Protein AF-A0A9R1DYV2-F1 (afdb_monomer)

Organism: Triticum aestivum (NCBI:txid4565)

InterPro domains:
  IPR001128 Cytochrome P450 [PF00067] (90-187)
  IPR036396 Cytochrome P450 superfamily [G3DSA:1.10.630.10] (32-188)
  IPR036396 Cytochrome P450 superfamily [SSF48264] (84-187)
  IPR050665 Plant Cytochrome P450 Monooxygenases [PTHR24282] (26-187)

Sequence (188 aa):
MSPASVPWSSLVCGTLGFVLLWEASRLVDLLWWRPWWLKRALRAQGLCGTSYRFLVGDLIDYGRRDKEARSRSMPLRCHNIAPLFPPFLHDLVREHEKTCISSLSVFPKVTISDPDLAKEVLSNKFGHFEKLKFPALSRHLARGLAAYDGEKWVNHRRILNPAFHLEKLKLMMPALSTCCQELVGRWT

Structure (mmCIF, N/CA/C/O backbone):
data_AF-A0A9R1DYV2-F1
#
_entry.id   AF-A0A9R1DYV2-F1
#
loop_
_atom_site.group_PDB
_atom_site.id
_atom_site.type_symbol
_atom_site.label_atom_id
_atom_site.label_alt_id
_atom_site.label_comp_id
_atom_site.label_asym_id
_atom_site.label_entity_id
_atom_site.label_seq_id
_atom_site.pdbx_PDB_ins_code
_atom_site.Cartn_x
_atom_site.Cartn_y
_atom_site.Cartn_z
_atom_site.occupancy
_atom_site.B_iso_or_equiv
_atom_site.auth_seq_id
_atom_site.auth_comp_id
_atom_site.auth_asym_id
_atom_site.auth_atom_id
_atom_site.pdbx_PDB_model_num
ATOM 1 N N . MET A 1 1 ? 58.922 3.427 -36.143 1.00 41.31 1 MET A N 1
ATOM 2 C CA . MET A 1 1 ? 57.488 3.705 -35.911 1.00 41.31 1 MET A CA 1
ATOM 3 C C . MET A 1 1 ? 57.206 3.448 -34.442 1.00 41.31 1 MET A C 1
ATOM 5 O O . MET A 1 1 ? 57.120 2.294 -34.048 1.00 41.31 1 MET A O 1
ATOM 9 N N . SER A 1 2 ? 57.199 4.494 -33.615 1.00 43.09 2 SER A N 1
ATOM 10 C CA . SER A 1 2 ? 56.921 4.356 -32.179 1.00 43.09 2 SER A CA 1
ATOM 11 C C . SER A 1 2 ? 55.425 4.098 -31.980 1.00 43.09 2 SER A C 1
ATOM 13 O O . SER A 1 2 ? 54.625 4.820 -32.580 1.00 43.09 2 SER A O 1
ATOM 15 N N . PRO A 1 3 ? 55.022 3.089 -31.189 1.00 49.94 3 PRO A N 1
ATOM 16 C CA . PRO A 1 3 ? 53.613 2.843 -30.930 1.00 49.94 3 PRO A CA 1
ATOM 17 C C . PRO A 1 3 ? 53.061 4.039 -30.156 1.00 49.94 3 PRO A C 1
ATOM 19 O O . PRO A 1 3 ? 53.594 4.412 -29.112 1.00 49.94 3 PRO A O 1
ATOM 22 N N . ALA A 1 4 ? 52.028 4.676 -30.705 1.00 56.09 4 ALA A N 1
ATOM 23 C CA . ALA A 1 4 ? 51.336 5.773 -30.052 1.00 56.09 4 ALA A CA 1
ATOM 24 C C . ALA A 1 4 ? 50.820 5.279 -28.692 1.00 56.09 4 ALA A C 1
ATOM 26 O O . ALA A 1 4 ? 49.903 4.461 -28.623 1.00 56.09 4 ALA A O 1
ATOM 27 N N . SER A 1 5 ? 51.448 5.735 -27.608 1.00 61.91 5 SER A N 1
ATOM 28 C CA . SER A 1 5 ? 50.993 5.469 -26.250 1.00 61.91 5 SER A CA 1
ATOM 29 C C . SER A 1 5 ? 49.642 6.150 -26.085 1.00 61.91 5 SER A C 1
ATOM 31 O O . SER A 1 5 ? 49.571 7.378 -25.999 1.00 61.91 5 SER A O 1
ATOM 33 N N . VAL A 1 6 ? 48.568 5.364 -26.103 1.00 66.25 6 VAL A N 1
ATOM 34 C CA . VAL A 1 6 ? 47.217 5.873 -25.877 1.00 66.25 6 VAL A CA 1
ATOM 35 C C . VAL A 1 6 ? 47.221 6.591 -24.520 1.00 66.25 6 VAL A C 1
ATOM 37 O O . VAL A 1 6 ? 47.560 5.965 -23.509 1.00 66.25 6 VAL A O 1
ATOM 40 N N . PRO A 1 7 ? 46.920 7.902 -24.470 1.00 76.81 7 PRO A N 1
ATOM 41 C CA . PRO A 1 7 ? 46.978 8.647 -23.225 1.00 76.81 7 PRO A CA 1
ATOM 42 C C . PRO A 1 7 ? 45.959 8.046 -22.264 1.00 76.81 7 PRO A C 1
ATOM 44 O O . PRO A 1 7 ? 44.793 7.877 -22.624 1.00 76.81 7 PRO A O 1
ATOM 47 N N . TRP A 1 8 ? 46.376 7.732 -21.039 1.00 69.94 8 TRP A N 1
ATOM 48 C CA . TRP A 1 8 ? 45.527 7.082 -20.035 1.00 69.94 8 TRP A CA 1
ATOM 49 C C . TRP A 1 8 ? 44.231 7.869 -19.765 1.00 69.94 8 TRP A C 1
ATOM 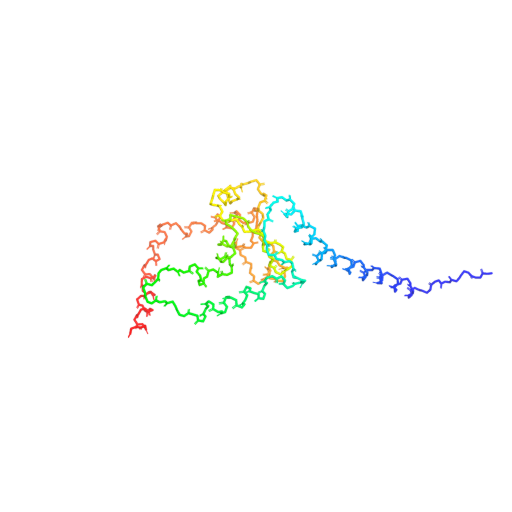51 O O . TRP A 1 8 ? 43.206 7.284 -19.427 1.00 69.94 8 TRP A O 1
ATOM 61 N N . SER A 1 9 ? 44.241 9.182 -20.018 1.00 73.56 9 SER A N 1
ATOM 62 C CA . SER A 1 9 ? 43.062 10.054 -19.979 1.00 73.56 9 SER A CA 1
ATOM 63 C C . SER A 1 9 ? 41.959 9.655 -20.969 1.00 73.56 9 SER A C 1
ATOM 65 O O . SER A 1 9 ? 40.783 9.745 -20.629 1.00 73.56 9 SER A O 1
ATOM 67 N N . SER A 1 10 ? 42.306 9.170 -22.164 1.00 77.81 10 SER A N 1
ATOM 68 C CA . SER A 1 10 ? 41.331 8.723 -23.171 1.00 77.81 10 SER A CA 1
ATOM 69 C C . SER A 1 10 ? 40.652 7.406 -22.782 1.00 77.81 10 SER A C 1
ATOM 71 O O . SER A 1 10 ? 39.446 7.259 -22.972 1.00 77.81 10 SER A O 1
ATOM 73 N N . LEU A 1 11 ? 41.394 6.491 -22.146 1.00 81.38 11 LEU A N 1
ATOM 74 C CA . LEU A 1 11 ? 40.853 5.242 -21.604 1.00 81.38 11 LEU A CA 1
ATOM 75 C C . LEU A 1 11 ? 39.917 5.508 -20.419 1.00 81.38 11 LEU A C 1
ATOM 77 O O . LEU A 1 11 ? 38.829 4.945 -20.369 1.00 81.38 11 LEU A O 1
ATOM 81 N N . VAL A 1 12 ? 40.295 6.412 -19.507 1.00 84.50 12 VAL A N 1
ATOM 82 C CA . VAL A 1 12 ? 39.446 6.817 -18.370 1.00 84.50 12 VAL A CA 1
ATOM 83 C C . VAL A 1 12 ? 38.179 7.538 -18.841 1.00 84.50 12 VAL A C 1
ATOM 85 O O . VAL A 1 12 ? 37.097 7.286 -18.319 1.00 84.50 12 VAL A O 1
ATOM 88 N N . CYS A 1 13 ? 38.274 8.405 -19.851 1.00 84.94 13 CYS A N 1
ATOM 89 C CA . CYS A 1 13 ? 37.103 9.086 -20.405 1.00 84.94 13 CYS A CA 1
ATOM 90 C C . CYS A 1 13 ? 36.150 8.101 -21.109 1.00 84.94 13 CYS A C 1
ATOM 92 O O . CYS A 1 13 ? 34.934 8.169 -20.927 1.00 84.94 13 CYS A O 1
ATOM 94 N N . GLY A 1 14 ? 36.700 7.131 -21.850 1.00 89.12 14 GLY A N 1
ATOM 95 C CA . GLY A 1 14 ? 35.923 6.078 -22.506 1.00 89.12 14 GLY A CA 1
ATOM 96 C C . GLY A 1 14 ? 35.178 5.174 -21.520 1.00 89.12 14 GLY A C 1
ATOM 97 O O . GLY A 1 14 ? 33.998 4.885 -21.728 1.00 89.12 14 GLY A O 1
ATOM 98 N N . THR A 1 15 ? 35.817 4.771 -20.416 1.00 89.00 15 THR A N 1
ATOM 99 C CA . THR A 1 15 ? 35.153 3.963 -19.379 1.00 89.00 15 THR A CA 1
ATOM 100 C C . THR A 1 15 ? 34.068 4.752 -18.652 1.00 89.00 15 THR A C 1
ATOM 102 O O . THR A 1 15 ? 32.981 4.218 -18.439 1.00 89.00 15 THR A O 1
ATOM 105 N N . LEU A 1 16 ? 34.305 6.031 -18.337 1.00 91.69 16 LEU A N 1
ATOM 106 C CA . LEU A 1 16 ? 33.295 6.896 -17.723 1.00 91.69 16 LEU A CA 1
ATOM 107 C C . LEU A 1 16 ? 32.073 7.075 -18.638 1.00 91.69 16 LEU A C 1
ATOM 109 O O . LEU A 1 16 ? 30.935 6.970 -18.182 1.00 91.69 16 LEU A O 1
ATOM 113 N N . GLY A 1 17 ? 32.308 7.293 -19.936 1.00 92.06 17 GLY A N 1
ATOM 114 C CA . GLY A 1 17 ? 31.253 7.402 -20.942 1.00 92.06 17 GLY A CA 1
ATOM 115 C C . GLY A 1 17 ? 30.433 6.118 -21.077 1.00 92.06 17 GLY A C 1
ATOM 116 O O . GLY A 1 17 ? 29.205 6.175 -21.117 1.00 92.06 17 GLY A O 1
ATOM 117 N N . PHE A 1 18 ? 31.091 4.955 -21.070 1.00 91.88 18 PHE A N 1
ATOM 118 C CA . PHE A 1 18 ? 30.409 3.660 -21.097 1.00 91.88 18 PHE A CA 1
ATOM 119 C C . PHE A 1 18 ? 29.543 3.436 -19.850 1.00 91.88 18 PHE A C 1
ATOM 121 O O . PHE A 1 18 ? 28.397 3.008 -19.971 1.00 91.88 18 PHE A O 1
ATOM 128 N N . VAL A 1 19 ? 30.051 3.777 -18.660 1.00 94.19 19 VAL A N 1
ATOM 129 C CA . VAL A 1 19 ? 29.282 3.687 -17.408 1.00 94.19 19 VAL A CA 1
ATOM 130 C C . VAL A 1 19 ? 28.064 4.609 -17.448 1.00 94.19 19 VAL A C 1
ATOM 132 O O . VAL A 1 19 ? 26.967 4.169 -17.121 1.00 94.19 19 VAL A O 1
ATOM 135 N N . LEU A 1 20 ? 28.216 5.857 -17.900 1.00 93.88 20 LEU A N 1
ATOM 136 C CA . LEU A 1 20 ? 27.099 6.800 -18.023 1.00 93.88 20 LEU A CA 1
ATOM 137 C C . LEU A 1 20 ? 26.034 6.313 -19.011 1.00 93.88 20 LEU A C 1
ATOM 139 O O . LEU A 1 20 ? 24.844 6.388 -18.711 1.00 93.88 20 LEU A O 1
ATOM 143 N N . LEU A 1 21 ? 26.451 5.784 -20.165 1.00 92.94 21 LEU A N 1
ATOM 144 C CA . LEU A 1 21 ? 25.534 5.227 -21.159 1.00 92.94 21 LEU A CA 1
ATOM 145 C C . LEU A 1 21 ? 24.787 4.005 -20.610 1.00 92.94 21 LEU A C 1
ATOM 147 O O . LEU A 1 21 ? 23.585 3.866 -20.829 1.00 92.94 21 LEU A O 1
ATOM 151 N N . TRP A 1 22 ? 25.487 3.147 -19.871 1.00 92.81 22 TRP A N 1
ATOM 152 C CA . TRP A 1 22 ? 24.907 1.982 -19.217 1.00 92.81 22 TRP A CA 1
ATOM 153 C C . TRP A 1 22 ? 23.923 2.365 -18.103 1.00 92.81 22 TRP A C 1
ATOM 155 O O . TRP A 1 22 ? 22.856 1.770 -17.987 1.00 92.81 22 TRP A O 1
ATOM 165 N N . GLU A 1 23 ? 24.211 3.390 -17.298 1.00 91.69 23 GLU A N 1
ATOM 166 C CA . GLU A 1 23 ? 23.232 3.884 -16.321 1.00 91.69 23 GLU A CA 1
ATOM 167 C C . GLU A 1 23 ? 22.023 4.534 -16.994 1.00 91.69 23 GLU A C 1
ATOM 169 O O . GLU A 1 23 ? 20.887 4.315 -16.570 1.00 91.69 23 GLU A O 1
ATOM 174 N N . ALA A 1 24 ? 22.239 5.288 -18.072 1.00 90.75 24 ALA A N 1
ATOM 175 C CA . ALA A 1 24 ? 21.154 5.879 -18.842 1.00 90.75 24 ALA A CA 1
ATOM 176 C C . ALA A 1 24 ? 20.244 4.801 -19.448 1.00 90.75 24 ALA A C 1
ATOM 178 O O . ALA A 1 24 ? 19.023 4.911 -19.336 1.00 90.75 24 ALA A O 1
ATOM 179 N N . SER A 1 25 ? 20.807 3.729 -20.021 1.00 88.31 25 SER A N 1
ATOM 180 C CA . SER A 1 25 ? 20.012 2.613 -20.547 1.00 88.31 25 SER A CA 1
ATOM 181 C C . SER A 1 25 ? 19.245 1.895 -19.437 1.00 88.31 25 SER A C 1
ATOM 183 O O . SER A 1 25 ? 18.047 1.661 -19.585 1.00 88.31 25 SER A O 1
ATOM 185 N N . ARG A 1 26 ? 19.871 1.657 -18.275 1.00 88.31 26 ARG A N 1
ATOM 186 C CA . ARG A 1 26 ? 19.187 1.104 -17.095 1.00 88.31 26 ARG A CA 1
AT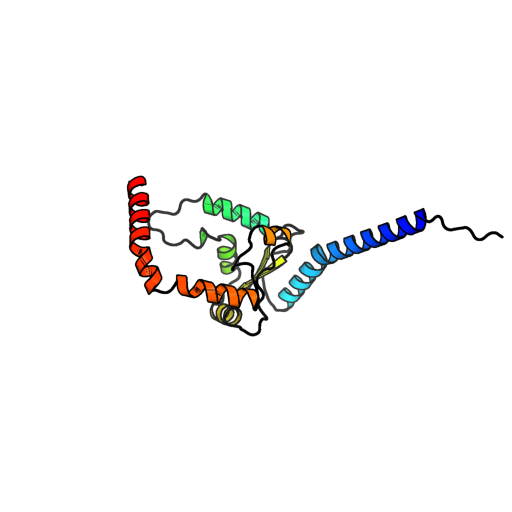OM 187 C C . ARG A 1 26 ? 18.010 1.965 -16.641 1.00 88.31 26 ARG A C 1
ATOM 189 O O . ARG A 1 26 ? 16.957 1.424 -16.300 1.00 88.31 26 ARG A O 1
ATOM 196 N N . LEU A 1 27 ? 18.171 3.287 -16.626 1.00 85.81 27 LEU A N 1
ATOM 197 C CA . LEU A 1 27 ? 17.106 4.220 -16.257 1.00 85.81 27 LEU A CA 1
ATOM 198 C C . LEU A 1 27 ? 15.973 4.219 -17.283 1.00 85.81 27 LEU A C 1
ATOM 200 O O . LEU A 1 27 ? 14.812 4.183 -16.885 1.00 85.81 27 LEU A O 1
ATOM 204 N N . VAL A 1 28 ? 16.286 4.209 -18.580 1.00 86.19 28 VAL A N 1
ATOM 205 C CA . VAL A 1 28 ? 15.278 4.114 -19.648 1.00 86.19 28 VAL A CA 1
ATOM 206 C C . VAL A 1 28 ? 14.513 2.795 -19.545 1.00 86.19 28 VAL A C 1
ATOM 208 O O . VAL A 1 28 ? 13.281 2.791 -19.564 1.00 86.19 28 VAL A O 1
ATOM 211 N N . ASP A 1 29 ? 15.206 1.680 -19.340 1.00 85.31 29 ASP A N 1
ATOM 212 C CA . ASP A 1 29 ? 14.561 0.381 -19.190 1.00 85.31 29 ASP A CA 1
ATOM 213 C C . ASP A 1 29 ? 13.643 0.335 -17.965 1.00 85.31 29 ASP A C 1
ATOM 215 O O . ASP A 1 29 ? 12.524 -0.180 -18.032 1.00 85.31 29 ASP A O 1
ATOM 219 N N . LEU A 1 30 ? 14.093 0.892 -16.839 1.00 80.62 30 LEU A N 1
ATOM 220 C CA . LEU A 1 30 ? 13.333 0.907 -15.594 1.00 80.62 30 LEU A CA 1
ATOM 221 C C . LEU A 1 30 ? 12.129 1.854 -15.647 1.00 80.62 30 LEU A C 1
ATOM 223 O O . LEU A 1 30 ? 11.047 1.486 -15.190 1.00 80.62 30 LEU A O 1
ATOM 227 N N . LEU A 1 31 ? 12.320 3.066 -16.171 1.00 79.50 31 LEU A N 1
ATOM 228 C CA . LEU A 1 31 ? 11.318 4.133 -16.149 1.00 79.50 31 LEU A CA 1
ATOM 229 C C . LEU A 1 31 ? 10.322 4.047 -17.306 1.00 79.50 31 LEU A C 1
ATOM 231 O O . LEU A 1 31 ? 9.196 4.531 -17.182 1.00 79.50 31 LEU A O 1
ATOM 235 N N . TRP A 1 32 ? 10.725 3.448 -18.426 1.00 77.19 32 TRP A N 1
ATOM 236 C CA . TRP A 1 32 ? 9.941 3.437 -19.656 1.00 77.19 32 TRP A CA 1
ATOM 237 C C . TRP A 1 32 ? 9.620 2.025 -20.133 1.00 77.19 32 TRP A C 1
ATOM 239 O O . TRP A 1 32 ? 8.446 1.665 -20.240 1.00 77.19 32 TRP A O 1
ATOM 249 N N . TRP A 1 33 ? 10.643 1.203 -20.384 1.00 82.50 33 TRP A N 1
ATOM 250 C CA . TRP A 1 33 ? 10.456 -0.074 -21.078 1.00 82.50 33 TRP A CA 1
ATOM 251 C C . TRP A 1 33 ? 9.667 -1.093 -20.253 1.00 82.50 33 TRP A C 1
ATOM 253 O O . TRP A 1 33 ? 8.647 -1.618 -20.704 1.00 82.50 33 TRP A O 1
ATOM 263 N N . ARG A 1 34 ? 10.098 -1.343 -19.012 1.00 82.50 34 ARG A N 1
ATOM 264 C CA . ARG A 1 34 ? 9.438 -2.266 -18.077 1.00 82.50 34 ARG A CA 1
ATOM 265 C C . ARG A 1 34 ? 7.971 -1.912 -17.819 1.00 82.50 34 ARG A C 1
ATOM 267 O O . ARG A 1 34 ? 7.133 -2.799 -17.985 1.00 82.50 34 ARG A O 1
ATOM 274 N N . PRO A 1 35 ? 7.615 -0.673 -17.428 1.00 79.50 35 PRO A N 1
ATOM 275 C CA . PRO A 1 35 ? 6.223 -0.345 -17.140 1.00 79.50 35 PRO A CA 1
ATOM 276 C C . PRO A 1 35 ? 5.347 -0.365 -18.393 1.00 79.50 35 PRO A C 1
ATOM 278 O O . PRO A 1 35 ? 4.196 -0.801 -18.316 1.00 79.50 35 PRO A O 1
ATOM 281 N N . TRP A 1 36 ? 5.883 0.037 -19.550 1.00 82.75 36 TRP A N 1
ATOM 282 C CA . TRP A 1 36 ? 5.170 -0.063 -20.820 1.00 82.75 36 TRP A CA 1
ATOM 283 C C . TRP A 1 36 ? 4.876 -1.519 -21.195 1.00 82.75 36 TRP A C 1
ATOM 285 O O . TRP A 1 36 ? 3.720 -1.868 -21.453 1.00 82.75 36 TRP A O 1
ATOM 295 N N . TRP A 1 37 ? 5.895 -2.383 -21.169 1.00 85.06 37 TRP A N 1
ATOM 296 C CA . TRP A 1 37 ? 5.744 -3.794 -21.516 1.00 85.06 37 TRP A CA 1
ATOM 297 C C . TRP A 1 37 ? 4.806 -4.516 -20.544 1.00 85.06 37 TRP A C 1
ATOM 299 O O . TRP A 1 37 ? 3.885 -5.204 -20.981 1.00 85.06 37 TRP A O 1
ATOM 309 N N . LEU A 1 38 ? 4.962 -4.291 -19.235 1.00 84.75 38 LEU A N 1
ATOM 310 C CA . LEU A 1 38 ? 4.114 -4.896 -18.208 1.00 84.75 38 LEU A CA 1
ATOM 311 C C . LEU A 1 38 ? 2.648 -4.476 -18.370 1.00 84.75 38 LEU A C 1
ATOM 313 O O . LEU A 1 38 ? 1.750 -5.311 -18.302 1.00 84.75 38 LEU A O 1
ATOM 317 N N . LYS A 1 39 ? 2.383 -3.198 -18.668 1.00 79.31 39 LYS A N 1
ATOM 318 C CA . LYS A 1 39 ? 1.020 -2.717 -18.937 1.00 79.31 39 LYS A CA 1
ATOM 319 C C . LYS A 1 39 ? 0.435 -3.343 -20.203 1.00 79.31 39 LYS A C 1
ATOM 321 O O . LYS A 1 39 ? -0.744 -3.691 -20.219 1.00 79.31 39 LYS A O 1
ATOM 326 N N . ARG A 1 40 ? 1.239 -3.502 -21.258 1.00 84.31 40 ARG A N 1
ATOM 327 C CA . ARG A 1 40 ? 0.815 -4.165 -22.500 1.00 84.31 40 ARG A CA 1
ATOM 328 C C . ARG A 1 40 ? 0.499 -5.644 -22.268 1.00 84.31 40 ARG A C 1
ATOM 330 O O . ARG A 1 40 ? -0.522 -6.108 -22.763 1.00 84.31 40 ARG A O 1
ATOM 337 N N . ALA A 1 41 ? 1.306 -6.343 -21.473 1.00 88.75 41 ALA A N 1
ATOM 338 C CA . ALA A 1 41 ? 1.054 -7.727 -21.077 1.00 88.75 41 ALA A CA 1
ATOM 339 C C . ALA A 1 41 ? -0.238 -7.864 -20.251 1.00 88.75 41 ALA A C 1
ATOM 341 O O . ALA A 1 41 ? -1.073 -8.705 -20.565 1.00 88.75 41 ALA A O 1
ATOM 342 N N . LEU A 1 42 ? -0.461 -6.988 -19.264 1.00 86.50 42 LEU A N 1
ATOM 343 C CA . LEU A 1 42 ? -1.691 -6.992 -18.459 1.00 86.50 42 LEU A CA 1
ATOM 344 C C . LEU A 1 42 ? -2.941 -6.712 -19.313 1.00 86.50 42 LEU A C 1
ATOM 346 O O . LEU A 1 42 ? -3.965 -7.367 -19.150 1.00 86.50 42 LEU A O 1
ATOM 350 N N . ARG A 1 43 ? -2.859 -5.788 -20.279 1.00 84.06 43 ARG A N 1
ATOM 351 C CA . ARG A 1 43 ? -3.959 -5.543 -21.228 1.00 84.06 43 ARG A CA 1
ATOM 352 C C . ARG A 1 43 ? -4.225 -6.738 -22.141 1.00 84.06 43 ARG A C 1
ATOM 354 O O . ARG A 1 43 ? -5.380 -7.010 -22.446 1.00 84.06 43 ARG A O 1
ATOM 361 N N . ALA A 1 44 ? -3.185 -7.464 -22.551 1.00 87.81 44 ALA A N 1
ATOM 362 C CA . ALA A 1 44 ? -3.341 -8.697 -23.324 1.00 87.81 44 ALA A CA 1
ATOM 363 C C . ALA A 1 44 ? -4.058 -9.805 -22.528 1.00 87.81 44 ALA A C 1
ATOM 365 O O . ALA A 1 44 ? -4.698 -10.661 -23.127 1.00 87.81 44 ALA A O 1
ATOM 366 N N . GLN A 1 45 ? -4.012 -9.758 -21.193 1.00 87.81 45 GLN A N 1
ATOM 367 C CA . GLN A 1 45 ? -4.772 -10.644 -20.300 1.00 87.81 45 GLN A CA 1
ATOM 368 C C . GLN A 1 45 ? -6.234 -10.197 -20.093 1.00 87.81 45 GLN A C 1
ATOM 370 O O . GLN A 1 45 ? -6.945 -10.793 -19.291 1.00 87.81 45 GLN A O 1
ATOM 375 N N . GLY A 1 46 ? -6.696 -9.152 -20.793 1.00 84.25 46 GLY A N 1
ATOM 376 C CA . GLY A 1 46 ? -8.077 -8.660 -20.718 1.00 84.25 46 GLY A CA 1
ATOM 377 C C . GLY A 1 46 ? -8.341 -7.651 -19.597 1.00 84.25 46 GLY A C 1
ATOM 378 O O . GLY A 1 46 ? -9.487 -7.267 -19.378 1.00 84.25 46 GLY A O 1
ATOM 379 N N . LEU A 1 47 ? -7.304 -7.189 -18.891 1.00 82.44 47 LEU A N 1
ATOM 380 C CA . LEU A 1 47 ? -7.459 -6.194 -17.832 1.00 82.44 47 LEU A CA 1
ATOM 381 C C . LEU A 1 47 ? -7.631 -4.782 -18.419 1.00 82.44 47 LEU A C 1
ATOM 383 O O . LEU A 1 47 ? -6.744 -4.244 -19.093 1.00 82.44 47 LEU A O 1
ATOM 387 N N . CYS A 1 48 ? -8.766 -4.158 -18.107 1.00 76.25 48 CYS A N 1
ATOM 388 C CA . CYS A 1 48 ? -9.069 -2.768 -18.448 1.00 76.25 48 CYS A CA 1
ATOM 389 C C . CYS A 1 48 ? -8.469 -1.797 -17.419 1.00 76.25 48 CYS A C 1
ATOM 391 O O . CYS A 1 48 ? -8.225 -2.151 -16.267 1.00 76.25 48 CYS A O 1
ATOM 393 N N . GLY A 1 49 ? -8.197 -0.554 -17.816 1.00 74.62 49 GLY A N 1
ATOM 394 C CA . GLY A 1 49 ? -7.656 0.442 -16.894 1.00 74.62 49 GLY A CA 1
ATOM 395 C C . GLY A 1 49 ? -7.267 1.757 -17.552 1.00 74.62 49 GLY A C 1
ATOM 396 O O . GLY A 1 49 ? -7.433 1.939 -18.761 1.00 74.62 49 GLY A O 1
ATOM 397 N N . THR A 1 50 ? -6.693 2.658 -16.759 1.00 73.25 50 THR A N 1
ATOM 398 C CA . THR A 1 50 ? -6.417 4.046 -17.155 1.00 73.25 50 THR A CA 1
ATOM 399 C C . THR A 1 50 ? -5.439 4.150 -18.334 1.00 73.25 50 THR A C 1
ATOM 401 O O . THR A 1 50 ? -4.567 3.292 -18.567 1.00 73.25 50 THR A O 1
ATOM 404 N N . SER A 1 51 ? -5.572 5.221 -19.123 1.00 66.56 51 SER A N 1
ATOM 405 C CA . SER A 1 51 ? -4.623 5.569 -20.188 1.00 66.56 51 SER A CA 1
ATOM 406 C C . SER A 1 51 ? -3.233 5.857 -19.615 1.00 66.56 51 SER A C 1
ATOM 408 O O . SER A 1 51 ? -3.090 6.319 -18.490 1.00 66.56 51 SER A O 1
ATOM 410 N N . TYR A 1 52 ? -2.175 5.553 -20.366 1.00 63.78 52 TYR A N 1
ATOM 411 C CA . TYR A 1 52 ? -0.806 5.801 -19.912 1.00 63.78 52 TYR A CA 1
ATOM 412 C C . TYR A 1 52 ? -0.446 7.297 -19.989 1.00 63.78 52 TYR A C 1
ATOM 414 O O . TYR A 1 52 ? -0.618 7.909 -21.040 1.00 63.78 52 TYR A O 1
ATOM 422 N N . ARG A 1 53 ? 0.100 7.856 -18.899 1.00 67.69 53 ARG A N 1
ATOM 423 C CA . ARG A 1 53 ? 0.720 9.192 -18.846 1.00 67.69 53 ARG A CA 1
ATOM 424 C C . ARG A 1 53 ? 2.187 9.071 -18.439 1.00 67.69 53 ARG A C 1
ATOM 426 O O . ARG A 1 53 ? 2.495 8.474 -17.410 1.00 67.69 53 ARG A O 1
ATOM 433 N N . PHE A 1 54 ? 3.069 9.656 -19.251 1.00 61.91 54 PHE A N 1
ATOM 434 C CA . PHE A 1 54 ? 4.528 9.651 -19.085 1.00 61.91 54 PHE A CA 1
ATOM 435 C C . PHE A 1 54 ? 4.943 10.124 -17.678 1.00 61.91 54 PHE A C 1
ATOM 437 O O . PHE A 1 54 ? 4.561 11.224 -17.280 1.00 61.91 54 PHE A O 1
ATOM 444 N N . LEU A 1 55 ? 5.715 9.294 -16.954 1.00 59.66 55 LEU A N 1
ATOM 445 C CA . LEU A 1 55 ? 6.348 9.487 -15.624 1.00 59.66 55 LEU A CA 1
ATOM 446 C C . LEU A 1 55 ? 5.446 9.799 -14.414 1.00 59.66 55 LEU A C 1
ATOM 448 O O . LEU A 1 55 ? 5.722 9.377 -13.289 1.00 59.66 55 LEU A O 1
ATOM 452 N N . VAL A 1 56 ? 4.367 10.535 -14.628 1.00 66.38 56 VAL A N 1
ATOM 453 C CA . VAL A 1 56 ? 3.471 11.027 -13.583 1.00 66.38 56 VAL A CA 1
ATOM 454 C C . VAL A 1 56 ? 2.311 10.057 -13.344 1.00 66.38 56 VAL A C 1
ATOM 456 O O . VAL A 1 56 ? 1.821 9.949 -12.218 1.00 66.38 56 VAL A O 1
ATOM 459 N N . GLY A 1 57 ? 1.901 9.317 -14.381 1.00 72.75 57 GLY A N 1
ATOM 460 C CA . GLY A 1 57 ? 0.771 8.394 -14.315 1.00 72.75 57 GLY A CA 1
ATOM 461 C C . GLY A 1 57 ? -0.497 9.077 -13.796 1.00 72.75 57 GLY A C 1
ATOM 462 O O . GLY A 1 57 ? -0.783 10.223 -14.154 1.00 72.75 57 GLY A O 1
ATOM 463 N N . ASP A 1 58 ? -1.206 8.384 -12.902 1.00 76.62 58 ASP A N 1
ATOM 464 C CA . ASP A 1 58 ? -2.451 8.857 -12.286 1.00 76.62 58 ASP A CA 1
ATOM 465 C C . ASP A 1 58 ? -2.206 9.615 -10.967 1.00 76.62 58 ASP A C 1
ATOM 467 O O . ASP A 1 58 ? -3.150 9.999 -10.282 1.00 76.62 58 ASP A O 1
ATOM 471 N N . LEU A 1 59 ? -0.946 9.852 -10.575 1.00 74.50 59 LEU A N 1
ATOM 472 C CA . LEU A 1 59 ? -0.609 10.388 -9.249 1.00 74.50 59 LEU A CA 1
ATOM 473 C C . LEU A 1 59 ? -1.131 11.818 -9.031 1.00 74.50 59 LEU A C 1
ATOM 475 O O . LEU A 1 59 ? -1.550 12.171 -7.929 1.00 74.50 59 LEU A O 1
ATOM 479 N N . ILE A 1 60 ? -1.134 12.641 -10.081 1.00 79.56 60 ILE A N 1
ATOM 480 C CA . ILE A 1 60 ? -1.673 14.008 -10.012 1.00 79.56 60 ILE A CA 1
ATOM 481 C C . ILE A 1 60 ? -3.193 13.982 -9.884 1.00 79.56 60 ILE A C 1
ATOM 483 O O . ILE A 1 60 ? -3.752 14.739 -9.093 1.00 79.56 60 ILE A O 1
ATOM 487 N N . ASP A 1 61 ? -3.862 13.091 -10.616 1.00 80.62 61 ASP A N 1
ATOM 488 C CA . ASP A 1 61 ? -5.312 12.929 -10.515 1.00 80.62 61 ASP A CA 1
ATOM 489 C C . ASP A 1 61 ? -5.712 12.364 -9.155 1.00 80.62 61 ASP A C 1
ATOM 491 O O . ASP A 1 61 ? -6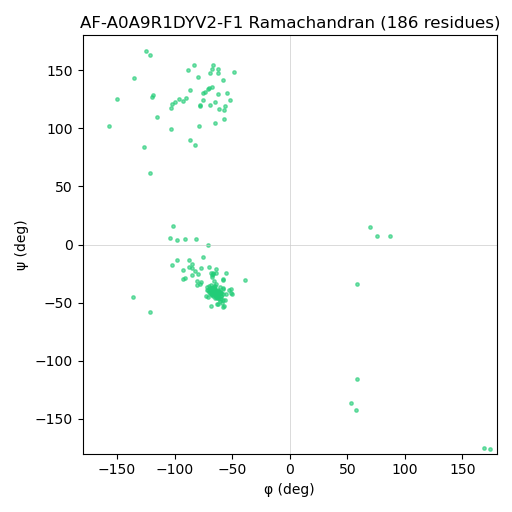.685 12.829 -8.564 1.00 80.62 61 ASP A O 1
ATOM 495 N N . TYR A 1 62 ? -4.903 11.452 -8.615 1.00 79.69 62 TYR A N 1
ATOM 496 C CA . TYR A 1 62 ? -5.031 10.945 -7.258 1.00 79.69 62 TYR A CA 1
ATOM 497 C C . TYR A 1 62 ? -4.949 12.079 -6.229 1.00 79.69 62 TYR A C 1
ATOM 499 O O . TYR A 1 62 ? -5.866 12.249 -5.430 1.00 79.69 62 TYR A O 1
ATOM 507 N N . GLY A 1 63 ? -3.887 12.893 -6.271 1.00 81.44 63 GLY A N 1
ATOM 508 C CA . GLY A 1 63 ? -3.686 13.994 -5.323 1.00 81.44 63 GLY A CA 1
ATOM 509 C C . GLY A 1 63 ? -4.743 15.095 -5.435 1.00 81.44 63 GLY A C 1
ATOM 510 O O . GLY A 1 63 ? -5.211 15.613 -4.421 1.00 81.44 63 GLY A O 1
ATOM 511 N N . ARG A 1 64 ? -5.170 15.425 -6.660 1.00 85.56 64 ARG A N 1
ATOM 512 C CA . ARG A 1 64 ? -6.257 16.381 -6.904 1.00 85.56 64 ARG A CA 1
ATOM 513 C C . ARG A 1 64 ? -7.574 15.889 -6.303 1.00 85.56 64 ARG A C 1
ATOM 515 O O . ARG A 1 64 ? -8.190 16.628 -5.539 1.00 85.56 64 ARG A O 1
ATOM 522 N N . ARG A 1 65 ? -7.976 14.646 -6.593 1.00 82.44 65 ARG A N 1
ATOM 523 C CA . ARG A 1 65 ? -9.227 14.075 -6.068 1.00 82.44 65 ARG A CA 1
ATOM 524 C C . ARG A 1 65 ? -9.188 13.899 -4.554 1.00 82.44 65 ARG A C 1
ATOM 526 O O . ARG A 1 65 ? -10.187 14.165 -3.902 1.00 82.44 65 ARG A O 1
ATOM 533 N N . ASP A 1 66 ? -8.048 13.508 -3.984 1.00 83.12 66 ASP A N 1
ATOM 534 C CA . ASP A 1 66 ? -7.887 13.425 -2.526 1.00 83.12 66 ASP A CA 1
ATOM 535 C C . ASP A 1 66 ? -8.070 14.802 -1.870 1.00 83.12 66 ASP A C 1
ATOM 537 O O . ASP A 1 66 ? -8.794 14.935 -0.886 1.00 83.12 66 ASP A O 1
ATOM 541 N N . LYS A 1 67 ? -7.500 15.858 -2.465 1.00 84.69 67 LYS A N 1
ATOM 542 C CA . LYS A 1 67 ? -7.687 17.234 -1.988 1.00 84.69 67 LYS A CA 1
ATOM 543 C C . LYS A 1 67 ? -9.147 17.693 -2.088 1.00 84.69 67 LYS A C 1
ATOM 545 O O . LYS A 1 67 ? -9.647 18.304 -1.147 1.00 84.69 67 LYS A O 1
ATOM 550 N N . GLU A 1 68 ? -9.825 17.398 -3.196 1.00 85.94 68 GLU A N 1
ATOM 551 C CA . GLU A 1 68 ? -11.249 17.711 -3.394 1.00 85.94 68 GLU A CA 1
ATOM 552 C C . GLU A 1 68 ? -12.167 16.925 -2.450 1.00 85.94 68 GLU A C 1
ATOM 554 O O . GLU A 1 68 ? -13.164 17.455 -1.968 1.00 85.94 68 GLU A O 1
ATOM 559 N N . ALA A 1 69 ? -11.849 15.663 -2.167 1.00 82.94 69 ALA A N 1
ATOM 560 C CA . ALA A 1 69 ? -12.614 14.852 -1.231 1.00 82.94 69 ALA A CA 1
ATOM 561 C C . ALA A 1 69 ? -12.435 15.344 0.209 1.00 82.94 69 ALA A C 1
ATOM 563 O O . ALA A 1 69 ? -13.414 15.459 0.938 1.00 82.94 69 ALA A O 1
ATOM 564 N N . ARG A 1 70 ? -11.207 15.712 0.600 1.00 78.25 70 ARG A N 1
ATOM 565 C CA . ARG A 1 70 ? -10.911 16.276 1.928 1.00 78.25 70 ARG A CA 1
ATOM 566 C C . ARG A 1 70 ? -11.517 17.657 2.158 1.00 78.25 70 ARG A C 1
ATOM 568 O O . ARG A 1 70 ? -11.758 18.012 3.306 1.00 78.25 70 ARG A O 1
ATOM 575 N N . SER A 1 71 ? -11.732 18.451 1.107 1.00 81.81 71 SER A N 1
ATOM 576 C CA . SER A 1 71 ? -12.381 19.762 1.242 1.00 81.81 71 SER A CA 1
ATOM 577 C C . SER A 1 71 ? -13.898 19.659 1.407 1.00 81.81 71 SER A C 1
ATOM 579 O O . SER A 1 71 ? -14.524 20.586 1.923 1.00 81.81 71 SER A O 1
ATOM 581 N N . ARG A 1 72 ? -14.507 18.538 1.007 1.00 78.75 72 ARG A N 1
ATOM 582 C CA . ARG A 1 72 ? -15.930 18.278 1.227 1.00 78.75 72 ARG A CA 1
ATOM 583 C C . ARG A 1 72 ? -16.142 17.843 2.671 1.00 78.75 72 ARG A C 1
ATOM 585 O O . ARG A 1 72 ? -15.639 16.813 3.108 1.00 78.75 72 ARG A O 1
ATOM 592 N N . SER A 1 73 ? -16.930 18.616 3.410 1.00 71.38 73 SER A N 1
ATOM 593 C CA . SER A 1 73 ? -17.397 18.183 4.726 1.00 71.38 73 SER A CA 1
ATOM 594 C C . SER A 1 73 ? -18.398 17.041 4.568 1.00 71.38 73 SER A C 1
ATOM 596 O O . SER A 1 73 ? -19.290 17.098 3.718 1.00 71.38 73 SER A O 1
ATOM 598 N N . MET A 1 74 ? -18.249 15.997 5.382 1.00 75.12 74 MET A N 1
ATOM 599 C CA . MET A 1 74 ? -19.198 14.889 5.386 1.00 75.12 74 MET A CA 1
ATOM 600 C C . MET A 1 74 ? -20.527 15.361 5.999 1.00 75.12 74 MET A C 1
ATOM 602 O O . MET A 1 74 ? -20.503 16.008 7.050 1.00 75.12 74 MET A O 1
ATOM 606 N N . PRO A 1 75 ? -21.686 15.052 5.388 1.00 78.50 75 PRO A N 1
ATOM 607 C CA . PRO A 1 75 ? -22.972 15.387 5.979 1.00 78.50 75 PRO A CA 1
ATOM 608 C C . PRO A 1 75 ? -23.115 14.758 7.366 1.00 78.50 75 PRO A C 1
ATOM 610 O O . PRO A 1 75 ? -22.718 13.607 7.584 1.00 78.50 75 PRO A O 1
ATOM 613 N N . LEU A 1 76 ? -23.722 15.499 8.295 1.00 73.88 76 LEU A N 1
ATOM 614 C CA . LEU A 1 76 ? -24.061 14.980 9.617 1.00 73.88 76 LEU A CA 1
ATOM 615 C C . LEU A 1 76 ? -24.908 13.706 9.454 1.00 73.88 76 LEU A C 1
ATOM 617 O O . LEU A 1 76 ? -25.891 13.706 8.717 1.00 73.88 76 LEU A O 1
ATOM 621 N N . ARG A 1 77 ? -24.520 12.628 10.152 1.00 74.88 77 ARG A N 1
ATOM 622 C CA . ARG A 1 77 ? -25.164 11.294 10.122 1.00 74.88 77 ARG A CA 1
ATOM 623 C C . ARG A 1 77 ? -25.003 10.487 8.822 1.00 74.88 77 ARG A C 1
ATOM 625 O O . ARG A 1 77 ? -25.704 9.496 8.637 1.00 74.88 77 ARG A O 1
ATOM 632 N N . CYS A 1 78 ? -24.074 10.851 7.940 1.00 76.69 78 CYS A N 1
ATOM 633 C CA . CYS A 1 78 ? -23.690 9.989 6.822 1.00 76.69 78 CYS A CA 1
ATOM 634 C C . CYS A 1 78 ? -22.587 9.007 7.254 1.00 76.69 78 CYS A C 1
ATOM 636 O O . CYS A 1 78 ? -21.598 9.416 7.849 1.00 76.69 78 CYS A O 1
ATOM 638 N N . HIS A 1 79 ? -22.729 7.718 6.934 1.00 79.25 79 HIS A N 1
ATOM 639 C CA . HIS A 1 79 ? -21.686 6.702 7.165 1.00 79.25 79 HIS A CA 1
ATOM 640 C C . HIS A 1 79 ? -20.949 6.300 5.876 1.00 79.25 79 HIS A C 1
ATOM 642 O O . HIS A 1 79 ? -20.124 5.387 5.887 1.00 79.25 79 HIS A O 1
ATOM 648 N N . ASN A 1 80 ? -21.230 6.973 4.754 1.00 77.81 80 ASN A N 1
ATOM 649 C CA . ASN A 1 80 ? -20.588 6.684 3.477 1.00 77.81 80 ASN A CA 1
ATOM 650 C C . ASN A 1 80 ? -19.217 7.372 3.380 1.00 77.81 80 ASN A C 1
ATOM 652 O O . ASN A 1 80 ? -19.091 8.473 2.847 1.00 77.81 80 ASN A O 1
ATOM 656 N N . ILE A 1 81 ? -18.194 6.702 3.912 1.00 78.06 81 ILE A N 1
ATOM 657 C CA . ILE A 1 81 ? -16.806 7.194 3.968 1.00 78.06 81 ILE A CA 1
ATOM 658 C C . ILE A 1 81 ? -16.022 6.828 2.697 1.00 78.06 81 ILE A C 1
ATOM 660 O O . ILE A 1 81 ? -15.018 7.462 2.380 1.00 78.06 81 ILE A O 1
ATOM 664 N N . ALA A 1 82 ? -16.492 5.839 1.932 1.00 74.94 82 ALA A N 1
ATOM 665 C CA . ALA A 1 82 ? -15.817 5.343 0.734 1.00 74.94 82 ALA A CA 1
ATOM 666 C C . ALA A 1 82 ? -15.421 6.439 -0.287 1.00 74.94 82 ALA A C 1
ATOM 668 O O . ALA A 1 82 ? -14.284 6.403 -0.761 1.00 74.94 82 ALA A O 1
ATOM 669 N N . PRO A 1 83 ? -16.260 7.456 -0.588 1.00 73.88 83 PRO A N 1
ATOM 670 C CA . PRO A 1 83 ? -15.864 8.543 -1.485 1.00 73.88 83 PRO A CA 1
ATOM 671 C C . PRO A 1 83 ? -14.908 9.564 -0.845 1.00 73.88 83 PRO A C 1
ATOM 673 O O . PRO A 1 83 ? -14.368 10.399 -1.560 1.00 73.88 83 PRO A O 1
ATOM 676 N N . LEU A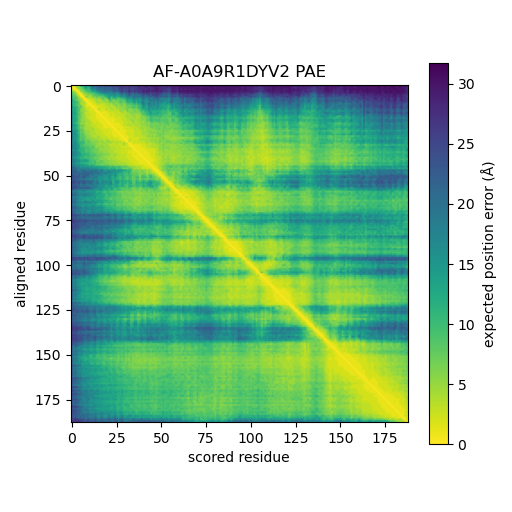 1 84 ? -14.690 9.537 0.474 1.00 75.75 84 LEU A N 1
ATOM 677 C CA . LEU A 1 84 ? -13.745 10.432 1.152 1.00 75.75 84 LEU A CA 1
ATOM 678 C C . LEU A 1 84 ? -12.339 9.841 1.254 1.00 75.75 84 LEU A C 1
ATOM 680 O O . LEU A 1 84 ? -11.365 10.590 1.303 1.00 75.75 84 LEU A O 1
ATOM 684 N N . PHE A 1 85 ? -12.214 8.515 1.308 1.00 69.94 85 PHE A N 1
ATOM 685 C CA . PHE A 1 85 ? -10.930 7.875 1.559 1.00 69.94 85 PHE A CA 1
ATOM 686 C C . PHE A 1 85 ? -10.913 6.436 1.023 1.00 69.94 85 PHE A C 1
ATOM 688 O O . PHE A 1 85 ? -11.430 5.550 1.706 1.00 69.94 85 PHE A O 1
ATOM 695 N N . PRO A 1 86 ? -10.293 6.126 -0.137 1.00 74.94 86 PRO A N 1
ATOM 696 C CA . PRO A 1 86 ? -9.669 6.965 -1.172 1.00 74.94 86 PRO A CA 1
ATOM 697 C C . PRO A 1 86 ? -10.552 7.146 -2.445 1.00 74.94 86 PRO A C 1
ATOM 699 O O . PRO A 1 86 ? -10.819 6.163 -3.148 1.00 74.94 86 PRO A O 1
ATOM 702 N N . PRO A 1 87 ? -10.928 8.390 -2.826 1.00 78.88 87 PRO A N 1
ATOM 703 C CA . PRO A 1 87 ? -11.930 8.683 -3.873 1.00 78.88 87 PRO A CA 1
ATOM 704 C C . PRO A 1 87 ? -11.571 8.115 -5.247 1.00 78.88 87 PRO A C 1
ATOM 706 O O . PRO A 1 87 ? -12.410 7.557 -5.946 1.00 78.88 87 PRO A O 1
ATOM 709 N N . PHE A 1 88 ? -10.296 8.221 -5.626 1.00 79.06 88 PHE A N 1
ATOM 710 C CA . PHE A 1 88 ? -9.819 7.755 -6.923 1.00 79.06 88 PHE A CA 1
ATOM 711 C C . PHE A 1 88 ? -10.027 6.249 -7.112 1.00 79.06 88 PHE A C 1
ATOM 713 O O . PHE A 1 88 ? -10.428 5.821 -8.189 1.00 79.06 88 PHE A O 1
ATOM 720 N N . LEU A 1 89 ? -9.778 5.437 -6.076 1.00 77.19 89 LEU A N 1
ATOM 721 C CA . LEU A 1 89 ? -10.002 3.994 -6.186 1.00 77.19 89 LEU A CA 1
ATOM 722 C C . LEU A 1 89 ? -11.492 3.676 -6.216 1.00 77.19 89 LEU A C 1
ATOM 724 O O . LEU A 1 89 ? -11.896 2.820 -6.990 1.00 77.19 89 LEU A O 1
ATOM 728 N N . HIS A 1 90 ? -12.300 4.374 -5.417 1.00 79.38 90 HIS A N 1
ATOM 729 C CA . HIS A 1 90 ? -13.747 4.189 -5.415 1.00 79.38 90 HIS A CA 1
ATOM 730 C C . HIS A 1 90 ? -14.349 4.399 -6.815 1.00 79.38 90 HIS A C 1
ATOM 732 O O . HIS A 1 90 ? -15.093 3.548 -7.302 1.00 79.38 90 HIS A O 1
ATOM 738 N N . ASP A 1 91 ? -13.974 5.484 -7.494 1.00 80.50 91 ASP A N 1
ATOM 739 C CA . ASP A 1 91 ? -14.460 5.777 -8.845 1.00 80.50 91 ASP A CA 1
ATOM 740 C C . ASP A 1 91 ? -13.924 4.775 -9.873 1.00 80.50 91 ASP A C 1
ATOM 742 O O . ASP A 1 91 ? -14.682 4.271 -10.695 1.00 80.50 91 ASP A O 1
ATOM 746 N N . LEU A 1 92 ? -12.640 4.418 -9.780 1.00 79.12 92 LEU A N 1
ATOM 747 C CA . LEU A 1 92 ? -12.009 3.464 -10.691 1.00 79.12 92 LEU A CA 1
ATOM 748 C C . LEU A 1 92 ? -12.656 2.073 -10.612 1.00 79.12 92 LEU A C 1
ATOM 750 O O . LEU A 1 92 ? -12.817 1.408 -11.631 1.00 79.12 92 LEU A O 1
ATOM 754 N N . VAL A 1 93 ? -13.026 1.630 -9.411 1.00 79.62 93 VAL A N 1
ATOM 755 C CA . VAL A 1 93 ? -13.746 0.365 -9.204 1.00 79.62 93 VAL A CA 1
ATOM 756 C C . VAL A 1 93 ? -15.176 0.452 -9.733 1.00 79.62 93 VAL A C 1
ATOM 758 O O . VAL A 1 93 ? -15.681 -0.518 -10.289 1.00 79.62 93 VAL A O 1
ATOM 761 N N . ARG A 1 94 ? -15.820 1.616 -9.607 1.00 80.00 94 ARG A N 1
ATOM 762 C CA . ARG A 1 94 ? -17.170 1.838 -10.135 1.00 80.00 94 ARG A CA 1
ATOM 763 C C . ARG A 1 94 ? -17.203 1.873 -11.665 1.00 80.00 94 ARG A C 1
ATOM 765 O O . ARG A 1 94 ? -18.160 1.395 -12.258 1.00 80.00 94 ARG A O 1
ATOM 772 N N . GLU A 1 95 ? -16.182 2.450 -12.293 1.00 80.31 95 GLU A N 1
ATOM 773 C CA . GLU A 1 95 ? -16.041 2.531 -13.753 1.00 80.31 95 GLU A CA 1
ATOM 774 C C . GLU A 1 95 ? -15.588 1.199 -14.371 1.00 80.31 95 GLU A C 1
ATOM 776 O O . GLU A 1 95 ? -15.962 0.869 -15.496 1.00 80.31 95 GLU A O 1
ATOM 781 N N . HIS A 1 96 ? -14.788 0.422 -13.639 1.00 73.12 96 HIS A N 1
ATOM 782 C CA . HIS A 1 96 ? -14.215 -0.840 -14.093 1.00 73.12 96 HIS A CA 1
ATOM 783 C C . HIS A 1 96 ? -14.541 -1.945 -13.078 1.00 73.12 96 HIS A C 1
ATOM 785 O O . HIS A 1 96 ? -13.736 -2.262 -12.206 1.00 73.12 96 HIS A O 1
ATOM 791 N N . GLU A 1 97 ? -15.736 -2.522 -13.217 1.00 66.44 97 GLU A N 1
ATOM 792 C CA . GLU A 1 97 ? -16.490 -3.324 -12.235 1.00 66.44 97 GLU A CA 1
ATOM 793 C C . GLU A 1 97 ? -15.728 -4.316 -11.328 1.00 66.44 97 GLU A C 1
ATOM 795 O O . GLU A 1 97 ? -16.211 -4.599 -10.234 1.00 66.44 97 GLU A O 1
ATOM 800 N N . LYS A 1 98 ? -14.604 -4.920 -11.746 1.00 71.69 98 LYS A N 1
ATOM 801 C CA . LYS A 1 98 ? -14.040 -6.100 -11.042 1.00 71.69 98 LYS A CA 1
ATOM 802 C C . LYS A 1 98 ? -12.528 -6.070 -10.829 1.00 71.69 98 LYS A C 1
ATOM 804 O O . LYS A 1 98 ? -12.051 -6.346 -9.727 1.00 71.69 98 LYS A O 1
ATOM 809 N N . THR A 1 99 ? -11.764 -5.714 -11.856 1.00 78.44 99 THR A N 1
ATOM 810 C CA . THR A 1 99 ? -10.298 -5.637 -11.794 1.00 78.44 99 THR A CA 1
ATOM 811 C C . THR A 1 99 ? -9.801 -4.575 -12.753 1.00 78.44 99 THR A C 1
ATOM 813 O O . THR A 1 99 ? -10.099 -4.636 -13.948 1.00 78.44 99 THR A O 1
ATOM 816 N N . CYS A 1 100 ? -9.027 -3.622 -12.244 1.00 77.81 100 CYS A N 1
ATOM 817 C CA . CYS A 1 100 ? -8.594 -2.483 -13.037 1.00 77.81 100 CYS A CA 1
ATOM 818 C C . CYS A 1 100 ? -7.112 -2.164 -12.860 1.00 77.81 100 CYS A C 1
ATOM 820 O O . CYS A 1 100 ? -6.537 -2.279 -11.775 1.00 77.81 100 CYS A O 1
ATOM 822 N N . ILE A 1 101 ? -6.484 -1.751 -13.960 1.00 78.38 101 ILE A N 1
ATOM 823 C CA . ILE A 1 101 ? -5.101 -1.279 -13.963 1.00 78.38 101 ILE A CA 1
ATOM 824 C C . ILE A 1 101 ? -5.106 0.233 -13.728 1.00 78.38 101 ILE A C 1
ATOM 826 O O . ILE A 1 101 ? -5.713 0.989 -14.485 1.00 78.38 101 ILE A O 1
ATOM 830 N N . SER A 1 102 ? -4.361 0.675 -12.723 1.00 80.06 102 SER A N 1
ATOM 831 C CA . SER A 1 102 ? -4.001 2.080 -12.507 1.00 80.06 102 SER A CA 1
ATOM 832 C C . SER A 1 102 ? -2.484 2.236 -12.507 1.00 80.06 102 SER A C 1
ATOM 834 O O . SER A 1 102 ? -1.745 1.258 -12.387 1.00 80.06 102 SER A O 1
ATOM 836 N N . SER A 1 103 ? -1.984 3.456 -12.670 1.00 73.19 103 SER A N 1
ATOM 837 C CA . SER A 1 103 ? -0.546 3.734 -12.629 1.00 73.19 103 SER A CA 1
ATOM 838 C C . SER A 1 103 ? -0.216 4.628 -11.437 1.00 73.19 103 SER A C 1
ATOM 840 O O . SER A 1 103 ? -0.542 5.814 -11.433 1.00 73.19 103 SER A O 1
ATOM 842 N N . LEU A 1 104 ? 0.468 4.072 -10.428 1.00 70.50 104 LEU A N 1
ATOM 843 C CA . LEU A 1 104 ? 1.001 4.851 -9.311 1.00 70.50 104 LEU A CA 1
ATOM 844 C C . LEU A 1 104 ? 2.384 5.377 -9.716 1.00 70.50 104 LEU A C 1
ATOM 846 O O . LEU A 1 104 ? 3.401 4.707 -9.525 1.00 70.50 104 LEU A O 1
ATOM 850 N N . SER A 1 105 ? 2.406 6.569 -10.323 1.00 70.44 105 SER A N 1
ATOM 851 C CA . SER A 1 105 ? 3.590 7.123 -10.995 1.00 70.44 105 SER A CA 1
ATOM 852 C C . SER A 1 105 ? 4.070 6.192 -12.120 1.00 70.44 105 SER A C 1
ATOM 854 O O . SER A 1 105 ? 3.337 5.974 -13.084 1.00 70.44 105 SER A O 1
ATOM 856 N N . VAL A 1 106 ? 5.274 5.634 -12.005 1.00 68.50 106 VAL A N 1
ATOM 857 C CA . VAL A 1 106 ? 5.899 4.766 -13.011 1.00 68.50 106 VAL A CA 1
ATOM 858 C C . VAL A 1 106 ? 5.466 3.304 -12.857 1.00 68.50 106 VAL A C 1
ATOM 860 O O . VAL A 1 106 ? 5.539 2.535 -13.811 1.00 68.50 106 VAL A O 1
ATOM 863 N N . PHE A 1 107 ? 4.973 2.900 -11.684 1.00 72.62 107 PHE A N 1
ATOM 864 C CA . PHE A 1 107 ? 4.664 1.500 -11.405 1.00 72.62 107 PHE A CA 1
ATOM 865 C C . PHE A 1 107 ? 3.195 1.178 -11.716 1.00 72.62 107 PHE A C 1
ATOM 867 O O . PHE A 1 107 ? 2.292 1.821 -11.164 1.00 72.62 107 PHE A O 1
ATOM 874 N N . PRO A 1 108 ? 2.913 0.185 -12.583 1.00 77.44 108 PRO A N 1
ATOM 875 C CA . PRO A 1 108 ? 1.551 -0.281 -12.784 1.00 77.44 108 PRO A CA 1
ATOM 876 C C . PRO A 1 108 ? 1.055 -0.976 -11.514 1.00 77.44 108 PRO A C 1
ATOM 878 O O . PRO A 1 108 ? 1.752 -1.787 -10.907 1.00 77.44 108 PRO A O 1
ATOM 881 N N . LYS A 1 109 ? -0.172 -0.651 -11.128 1.00 81.88 109 LYS A N 1
ATOM 882 C CA . LYS A 1 109 ? -0.890 -1.223 -9.999 1.00 81.88 109 LYS A CA 1
ATOM 883 C C . LYS A 1 109 ? -2.145 -1.904 -10.525 1.00 81.88 109 LYS A C 1
ATOM 885 O O . LYS A 1 109 ? -2.937 -1.288 -11.235 1.00 81.88 109 LYS A O 1
ATOM 890 N N . VAL A 1 110 ? -2.341 -3.155 -10.133 1.00 86.00 110 VAL A N 1
ATOM 891 C CA . VAL A 1 110 ? -3.605 -3.862 -10.347 1.00 86.00 110 VAL A CA 1
ATOM 892 C C . VAL A 1 110 ? -4.431 -3.732 -9.075 1.00 86.00 110 VAL A C 1
ATOM 894 O O . VAL A 1 110 ? -3.954 -4.043 -7.983 1.00 86.00 110 VAL A O 1
ATOM 897 N N . THR A 1 111 ? -5.652 -3.232 -9.214 1.00 85.44 111 THR A N 1
ATOM 898 C CA . THR A 1 111 ? -6.637 -3.183 -8.135 1.00 85.44 111 THR A CA 1
ATOM 899 C C . THR A 1 111 ? -7.601 -4.346 -8.331 1.00 85.44 111 THR A C 1
ATOM 901 O O . THR A 1 111 ? -8.207 -4.474 -9.395 1.00 85.44 111 THR A O 1
ATOM 904 N N . ILE A 1 112 ? -7.708 -5.198 -7.313 1.00 87.50 112 ILE A N 1
ATOM 905 C CA . ILE A 1 112 ? -8.623 -6.341 -7.273 1.00 87.50 112 ILE A CA 1
ATOM 906 C C . ILE A 1 112 ? -9.792 -5.946 -6.375 1.00 87.50 112 ILE A C 1
ATOM 908 O O . ILE A 1 112 ? -9.574 -5.663 -5.197 1.00 87.50 112 ILE A O 1
ATOM 912 N N . SER A 1 113 ? -10.999 -5.901 -6.936 1.00 85.38 11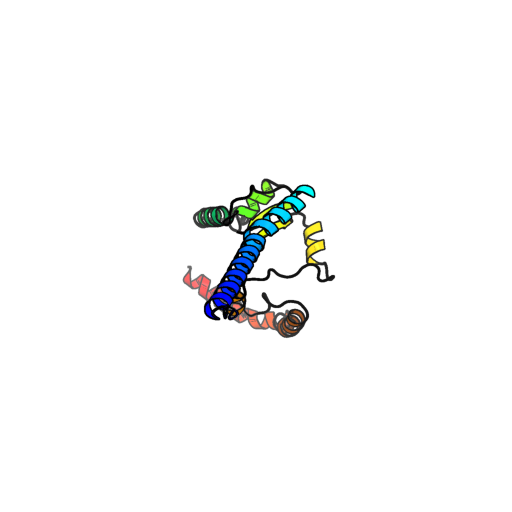3 SER A N 1
ATOM 913 C CA . SER A 1 113 ? -12.220 -5.556 -6.193 1.00 85.38 113 SER A CA 1
ATOM 914 C C . SER A 1 113 ? -13.064 -6.772 -5.835 1.00 85.38 113 SER A C 1
ATOM 916 O O . SER A 1 113 ? -13.906 -6.688 -4.946 1.00 85.38 113 SER A O 1
ATOM 918 N N . ASP A 1 114 ? -12.831 -7.898 -6.509 1.00 87.00 114 ASP A N 1
ATOM 919 C CA . ASP A 1 114 ? -13.479 -9.167 -6.203 1.00 87.00 114 ASP A CA 1
ATOM 920 C C . ASP A 1 114 ? -12.973 -9.715 -4.849 1.00 87.00 114 ASP A C 1
ATOM 922 O O . ASP A 1 114 ? -11.763 -9.935 -4.691 1.00 87.00 114 ASP A O 1
ATOM 926 N N . PRO A 1 115 ? -13.864 -9.924 -3.860 1.00 88.00 115 PRO A N 1
ATOM 927 C CA . PRO A 1 115 ? -13.480 -10.407 -2.539 1.00 88.00 115 PRO A CA 1
ATOM 928 C C . PRO A 1 115 ? -12.917 -11.832 -2.557 1.00 88.00 115 PRO A C 1
ATOM 930 O O . PRO A 1 115 ? -12.045 -12.133 -1.737 1.00 88.00 115 PRO A O 1
ATOM 933 N N . ASP A 1 116 ? -13.361 -12.695 -3.473 1.00 89.25 116 ASP A N 1
ATOM 934 C CA . ASP A 1 116 ? -12.901 -14.082 -3.552 1.00 89.25 116 ASP A CA 1
ATOM 935 C C . ASP A 1 116 ? -11.469 -14.135 -4.091 1.00 89.25 116 ASP A C 1
ATOM 937 O O . ASP A 1 116 ? -10.596 -14.762 -3.482 1.00 89.25 116 ASP A O 1
ATOM 941 N N . LEU A 1 117 ? -11.184 -13.362 -5.145 1.00 87.75 117 LEU A N 1
ATOM 942 C CA . LEU A 1 117 ? -9.822 -13.194 -5.665 1.00 87.75 117 LEU A CA 1
ATOM 943 C C . LEU A 1 117 ? -8.907 -12.502 -4.649 1.00 87.75 117 LEU A C 1
ATOM 945 O O . LEU A 1 117 ? -7.758 -12.906 -4.462 1.00 87.75 117 LEU A O 1
ATOM 949 N N . ALA A 1 118 ? -9.397 -11.471 -3.954 1.00 88.38 118 ALA A N 1
ATOM 950 C CA . ALA A 1 118 ? -8.621 -10.798 -2.915 1.00 88.38 118 ALA A CA 1
ATOM 951 C C . ALA A 1 118 ? -8.266 -11.761 -1.773 1.00 88.38 118 ALA A C 1
ATOM 953 O O . ALA A 1 118 ? -7.128 -11.769 -1.295 1.00 88.38 118 ALA A O 1
ATOM 954 N N . LYS A 1 119 ? -9.214 -12.608 -1.357 1.00 89.56 119 LYS A N 1
ATOM 955 C CA . LYS A 1 119 ? -8.980 -13.654 -0.361 1.00 89.56 119 LYS A CA 1
ATOM 956 C C . LYS A 1 119 ? -7.950 -14.661 -0.853 1.00 89.56 119 LYS A C 1
ATOM 958 O O . LYS A 1 119 ? -7.056 -15.006 -0.083 1.00 89.56 119 LYS A O 1
ATOM 963 N N . GLU A 1 120 ? -8.032 -15.114 -2.100 1.00 89.00 120 GLU A N 1
ATOM 964 C CA . GLU A 1 120 ? -7.053 -16.034 -2.684 1.00 89.00 120 GLU A CA 1
ATOM 965 C C . GLU A 1 120 ? -5.642 -15.431 -2.655 1.00 89.00 120 GLU A C 1
ATOM 967 O O . GLU A 1 120 ? -4.727 -16.033 -2.095 1.00 89.00 120 GLU A O 1
ATOM 972 N N . VAL A 1 121 ? -5.478 -14.196 -3.139 1.00 87.38 121 VAL A N 1
ATOM 973 C CA . VAL A 1 121 ? -4.181 -13.500 -3.164 1.00 87.38 121 VAL A CA 1
ATOM 974 C C . VAL A 1 121 ? -3.619 -13.278 -1.757 1.00 87.38 121 VAL A C 1
ATOM 976 O O . VAL A 1 121 ? -2.434 -13.511 -1.528 1.00 87.38 121 VAL A O 1
ATOM 979 N N . LEU A 1 122 ? -4.447 -12.847 -0.799 1.00 86.06 122 LEU A N 1
ATOM 980 C CA . LEU A 1 122 ? -4.000 -12.517 0.561 1.00 86.06 122 LEU A CA 1
ATOM 981 C C . LEU A 1 122 ? -3.808 -13.743 1.464 1.00 86.06 122 LEU A C 1
ATOM 983 O O . LEU A 1 122 ? -3.053 -13.674 2.435 1.00 86.06 122 LEU A O 1
ATOM 987 N N . SER A 1 123 ? -4.497 -14.850 1.182 1.00 85.06 123 SER A N 1
ATOM 988 C CA . SER A 1 123 ? -4.345 -16.108 1.928 1.00 85.06 123 SER A CA 1
ATOM 989 C C . SER A 1 123 ? -3.232 -16.997 1.380 1.00 85.06 123 SER A C 1
ATOM 991 O O . SER A 1 123 ? -2.803 -17.931 2.065 1.00 85.06 123 SER A O 1
ATOM 993 N N . ASN A 1 124 ? -2.739 -16.693 0.180 1.00 78.94 124 ASN A N 1
ATOM 994 C CA . ASN A 1 124 ? -1.668 -17.420 -0.467 1.00 78.94 124 ASN A CA 1
ATOM 995 C C . ASN A 1 124 ? -0.366 -17.359 0.362 1.00 78.94 124 ASN A C 1
ATOM 997 O O . ASN A 1 124 ? 0.233 -16.301 0.559 1.00 78.94 124 ASN A O 1
ATOM 1001 N N . LYS A 1 125 ? 0.094 -18.528 0.829 1.00 71.38 125 LYS A N 1
ATOM 1002 C CA . LYS A 1 125 ? 1.341 -18.697 1.599 1.00 71.38 125 LYS A CA 1
ATOM 1003 C C . LYS A 1 125 ? 2.534 -19.147 0.750 1.00 71.38 125 LYS A C 1
ATOM 1005 O O . LYS A 1 125 ? 3.607 -19.359 1.304 1.00 71.38 125 LYS A O 1
ATOM 1010 N N . PHE A 1 126 ? 2.380 -19.269 -0.568 1.00 72.56 126 PHE A N 1
ATOM 1011 C CA . PHE A 1 126 ? 3.440 -19.689 -1.493 1.00 72.56 126 PHE A CA 1
ATOM 1012 C C . PHE A 1 126 ? 4.538 -18.626 -1.681 1.00 72.56 126 PHE A C 1
ATOM 1014 O O . PHE A 1 126 ? 5.487 -18.845 -2.422 1.00 72.56 126 PHE A O 1
ATOM 1021 N N . GLY A 1 127 ? 4.435 -17.464 -1.022 1.00 69.19 127 GLY A N 1
ATOM 1022 C CA . GLY A 1 127 ? 5.452 -16.408 -1.085 1.00 69.19 127 GLY A CA 1
ATOM 1023 C C . GLY A 1 127 ? 5.439 -15.607 -2.389 1.00 69.19 127 GLY A C 1
ATOM 1024 O O . GLY A 1 127 ? 6.305 -14.766 -2.594 1.00 69.19 127 GLY A O 1
ATOM 1025 N N . HIS A 1 128 ? 4.447 -15.827 -3.258 1.00 73.00 128 HIS A N 1
ATOM 1026 C CA . HIS A 1 128 ? 4.313 -15.107 -4.529 1.00 73.00 128 HIS A CA 1
ATOM 1027 C C . HIS A 1 128 ? 3.911 -13.636 -4.335 1.00 73.00 128 HIS A C 1
ATOM 1029 O O . HIS A 1 128 ? 4.091 -12.820 -5.236 1.00 73.00 128 HIS A O 1
ATOM 1035 N N . PHE A 1 129 ? 3.359 -13.294 -3.167 1.00 75.06 129 PHE A N 1
ATOM 1036 C CA . PHE A 1 129 ? 2.983 -11.933 -2.814 1.00 75.06 129 PHE A CA 1
ATOM 1037 C C . PHE A 1 129 ? 4.018 -11.325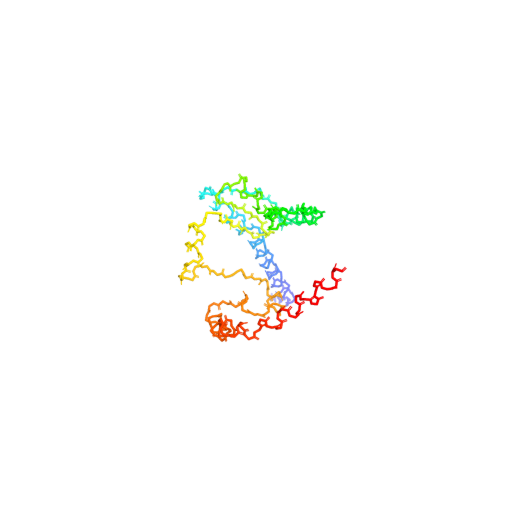 -1.863 1.00 75.06 129 PHE A C 1
ATOM 1039 O O . PHE A 1 129 ? 4.015 -11.579 -0.657 1.00 75.06 129 PHE A O 1
ATOM 1046 N N . GLU A 1 130 ? 4.914 -10.513 -2.419 1.00 75.06 130 GLU A N 1
ATOM 1047 C CA . GLU A 1 130 ? 5.843 -9.694 -1.643 1.00 75.06 130 GLU A CA 1
ATOM 1048 C C . GLU A 1 130 ? 5.213 -8.338 -1.301 1.00 75.06 130 GLU A C 1
ATOM 1050 O O . GLU A 1 130 ? 4.416 -7.788 -2.067 1.00 75.06 130 GLU A O 1
ATOM 1055 N N . LYS A 1 131 ? 5.598 -7.750 -0.163 1.00 75.19 131 LYS A N 1
ATOM 1056 C CA . LYS A 1 131 ? 5.179 -6.383 0.159 1.00 75.19 131 LYS A CA 1
ATOM 1057 C C . LYS A 1 131 ? 5.794 -5.384 -0.811 1.00 75.19 131 LYS A C 1
ATOM 1059 O O . LYS A 1 131 ? 6.874 -5.589 -1.368 1.00 75.19 131 LYS A O 1
ATOM 1064 N N . LEU A 1 132 ? 5.115 -4.246 -0.959 1.00 70.06 132 LEU A N 1
ATOM 1065 C CA . LEU A 1 132 ? 5.609 -3.146 -1.773 1.00 70.06 132 LEU A CA 1
ATOM 1066 C C . LEU A 1 132 ? 6.990 -2.700 -1.268 1.00 70.06 132 LEU A C 1
ATOM 1068 O O . LEU A 1 132 ? 7.142 -2.206 -0.148 1.00 70.06 132 LEU A O 1
ATOM 1072 N N . LYS A 1 133 ? 8.004 -2.864 -2.118 1.00 68.44 133 LYS A N 1
ATOM 1073 C CA . LYS A 1 133 ? 9.370 -2.434 -1.827 1.00 68.44 133 LYS A CA 1
ATOM 1074 C C . LYS A 1 133 ? 9.463 -0.930 -2.048 1.00 68.44 133 LYS A C 1
ATOM 1076 O O . LYS A 1 133 ? 9.550 -0.456 -3.177 1.00 68.44 133 LYS A O 1
ATOM 1081 N N . PHE A 1 134 ? 9.437 -0.177 -0.955 1.00 63.16 134 PHE A N 1
ATOM 1082 C CA . PHE A 1 134 ? 9.713 1.253 -1.006 1.00 63.16 134 PHE A CA 1
ATOM 1083 C C . PHE A 1 134 ? 11.185 1.512 -1.381 1.00 63.16 134 PHE A C 1
ATOM 1085 O O . PHE A 1 134 ? 12.051 0.694 -1.041 1.00 63.16 134 PHE A O 1
ATOM 1092 N N . PRO A 1 135 ? 11.496 2.645 -2.042 1.00 62.88 135 PRO A N 1
ATOM 1093 C CA . PRO A 1 135 ? 12.868 3.055 -2.322 1.00 62.88 135 PRO A CA 1
ATOM 1094 C C . PRO A 1 135 ? 13.761 2.981 -1.079 1.00 62.88 135 PRO A C 1
ATOM 1096 O O . PRO A 1 135 ? 13.308 3.201 0.051 1.00 62.88 135 PRO A O 1
ATOM 1099 N N . ALA A 1 136 ? 15.049 2.697 -1.284 1.00 59.22 136 ALA A N 1
ATOM 1100 C CA . ALA A 1 136 ? 16.005 2.466 -0.201 1.00 59.22 136 ALA A CA 1
ATOM 1101 C C . ALA A 1 136 ? 15.997 3.588 0.856 1.00 59.22 136 ALA A C 1
ATOM 1103 O O . ALA A 1 136 ? 16.019 3.295 2.048 1.00 59.22 136 ALA A O 1
ATOM 1104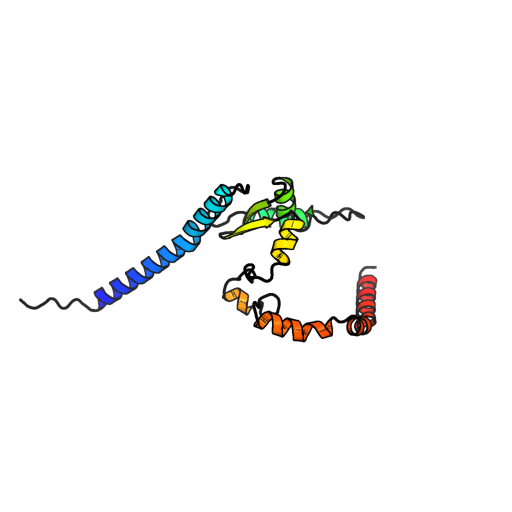 N N . LEU A 1 137 ? 15.843 4.851 0.441 1.00 55.75 137 LEU A N 1
ATOM 1105 C CA . LEU A 1 137 ? 15.807 6.005 1.344 1.00 55.75 137 LEU A CA 1
ATOM 1106 C C . LEU A 1 137 ? 14.609 5.974 2.314 1.00 55.75 137 LEU A C 1
ATOM 1108 O O . LEU A 1 137 ? 14.778 6.134 3.521 1.00 55.75 137 LEU A O 1
ATOM 1112 N N . SER A 1 138 ? 13.407 5.664 1.824 1.00 61.06 138 SER A N 1
ATOM 1113 C CA . SER A 1 138 ? 12.207 5.510 2.665 1.00 61.06 138 SER A CA 1
ATOM 1114 C C . SER A 1 138 ? 12.276 4.309 3.613 1.00 61.06 138 SER A C 1
ATOM 1116 O O . SER A 1 138 ? 11.672 4.330 4.685 1.00 61.06 138 SER A O 1
ATOM 1118 N N . ARG A 1 139 ? 13.063 3.280 3.275 1.00 59.75 139 ARG A N 1
ATOM 1119 C CA . ARG A 1 139 ? 13.275 2.106 4.134 1.00 59.75 139 ARG A CA 1
ATOM 1120 C C . ARG A 1 139 ? 14.029 2.449 5.423 1.00 59.75 139 ARG A C 1
ATOM 1122 O O . ARG A 1 139 ? 13.900 1.729 6.411 1.00 59.75 139 ARG A O 1
ATOM 1129 N N . HIS A 1 140 ? 14.808 3.532 5.428 1.00 63.62 140 HIS A N 1
ATOM 1130 C CA . HIS A 1 140 ? 15.473 4.036 6.632 1.00 63.62 140 HIS A CA 1
ATOM 1131 C C . HIS A 1 140 ? 14.539 4.862 7.522 1.00 63.62 140 HIS A C 1
ATOM 1133 O O . HIS A 1 140 ? 14.686 4.808 8.739 1.00 63.62 140 HIS A O 1
ATOM 1139 N N . LEU A 1 141 ? 13.564 5.559 6.932 1.00 64.62 141 LEU A N 1
ATOM 1140 C CA . LEU A 1 141 ? 12.600 6.396 7.654 1.00 64.62 141 LEU A CA 1
ATOM 1141 C C . LEU A 1 141 ? 11.492 5.576 8.330 1.00 64.62 141 LEU A C 1
ATOM 1143 O O . LEU A 1 141 ? 11.043 5.926 9.414 1.00 64.62 141 LEU A O 1
ATOM 1147 N N . ALA A 1 142 ? 11.077 4.465 7.716 1.00 63.34 142 ALA A N 1
ATOM 1148 C CA . ALA A 1 142 ? 10.003 3.607 8.215 1.00 63.34 142 ALA A CA 1
ATOM 1149 C C . ALA A 1 142 ? 10.492 2.167 8.455 1.00 63.34 142 ALA A C 1
ATOM 1151 O O . ALA A 1 142 ? 10.030 1.212 7.825 1.00 63.34 142 ALA A O 1
ATOM 1152 N N . ARG A 1 143 ? 11.460 1.990 9.367 1.00 70.56 143 ARG A N 1
ATOM 1153 C CA . ARG A 1 143 ? 11.871 0.652 9.828 1.00 70.56 143 ARG A CA 1
ATOM 1154 C C . ARG A 1 143 ? 10.824 0.095 10.792 1.00 70.56 143 ARG A C 1
ATOM 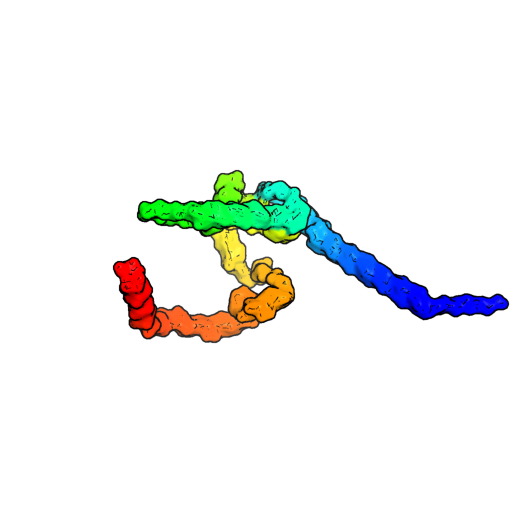1156 O O . ARG A 1 143 ? 10.531 0.710 11.809 1.00 70.56 143 ARG A O 1
ATOM 1163 N N . GLY A 1 144 ? 10.285 -1.087 10.500 1.00 77.88 144 GLY A N 1
ATOM 1164 C CA . GLY A 1 144 ? 9.321 -1.742 11.383 1.00 77.88 144 GLY A CA 1
ATOM 1165 C C . GLY A 1 144 ? 8.624 -2.936 10.745 1.00 77.88 144 GLY A C 1
ATOM 1166 O O . GLY A 1 144 ? 8.924 -3.322 9.614 1.00 77.88 144 GLY A O 1
ATOM 1167 N N . LEU A 1 145 ? 7.653 -3.504 11.468 1.00 82.62 145 LEU A N 1
ATOM 1168 C CA . LEU A 1 145 ? 6.912 -4.697 11.041 1.00 82.62 145 LEU A CA 1
ATOM 1169 C C . LEU A 1 145 ? 6.199 -4.508 9.688 1.00 82.62 145 LEU A C 1
ATOM 1171 O O . LEU A 1 145 ? 6.066 -5.458 8.918 1.00 82.62 145 LEU A O 1
ATOM 1175 N N . ALA A 1 146 ? 5.779 -3.282 9.365 1.00 78.25 146 ALA A N 1
ATOM 1176 C CA . ALA A 1 146 ? 5.168 -2.967 8.076 1.00 78.25 146 ALA A CA 1
ATOM 1177 C C . ALA A 1 146 ? 6.137 -3.165 6.894 1.00 78.25 146 ALA A C 1
ATOM 1179 O O . ALA A 1 146 ? 5.708 -3.626 5.842 1.00 78.25 146 ALA A O 1
ATOM 1180 N N . ALA A 1 147 ? 7.433 -2.897 7.084 1.00 78.12 147 ALA A N 1
ATOM 1181 C CA . ALA A 1 147 ? 8.452 -2.936 6.033 1.00 78.12 147 ALA A CA 1
ATOM 1182 C C . ALA A 1 147 ? 9.272 -4.241 5.984 1.00 78.12 147 ALA A C 1
ATOM 1184 O O . ALA A 1 147 ? 10.021 -4.451 5.031 1.00 78.12 147 ALA A O 1
ATOM 1185 N N . TYR A 1 148 ? 9.201 -5.089 7.016 1.00 83.06 148 TYR A N 1
ATOM 1186 C CA . TYR A 1 148 ? 9.891 -6.384 7.029 1.00 83.06 148 TYR A CA 1
ATOM 1187 C C . TYR A 1 148 ? 9.124 -7.438 6.232 1.00 83.06 148 TYR A C 1
ATOM 1189 O O . TYR A 1 148 ? 7.899 -7.483 6.312 1.00 83.06 148 TYR A O 1
ATOM 1197 N N . ASP A 1 149 ? 9.860 -8.323 5.561 1.00 80.00 149 ASP A N 1
ATOM 1198 C CA . ASP A 1 149 ? 9.347 -9.471 4.806 1.00 80.00 149 ASP A CA 1
ATOM 1199 C C . ASP A 1 149 ? 9.990 -10.782 5.284 1.00 80.00 149 ASP A C 1
ATOM 1201 O O . ASP A 1 149 ? 10.977 -10.767 6.030 1.00 80.00 149 ASP A O 1
ATOM 1205 N N . GLY A 1 150 ? 9.411 -11.913 4.870 1.00 84.06 150 GLY A N 1
ATOM 1206 C CA . GLY A 1 150 ? 9.937 -13.256 5.131 1.00 84.06 150 GLY A CA 1
ATOM 1207 C C . GLY A 1 150 ? 10.110 -13.582 6.619 1.00 84.06 150 GLY A C 1
ATOM 1208 O O . GLY A 1 150 ? 9.312 -13.169 7.465 1.00 84.06 150 GLY A O 1
ATOM 1209 N N . GLU A 1 151 ? 11.182 -14.303 6.957 1.00 87.31 151 GLU A N 1
ATOM 1210 C CA . GLU A 1 151 ? 11.477 -14.738 8.332 1.00 87.31 151 GLU A CA 1
ATOM 1211 C C . GLU A 1 151 ? 11.604 -13.575 9.317 1.00 87.31 151 GLU A C 1
ATOM 1213 O O . GLU A 1 151 ? 11.120 -13.647 10.449 1.00 87.31 151 GLU A O 1
ATOM 1218 N N . LYS A 1 152 ? 12.201 -12.457 8.881 1.00 87.69 152 LYS A N 1
ATOM 1219 C CA . LYS A 1 152 ? 12.351 -11.272 9.730 1.00 87.69 152 LYS A CA 1
ATOM 1220 C C . LYS A 1 152 ? 10.988 -10.756 10.179 1.00 87.69 152 LYS A C 1
ATOM 1222 O O . LYS A 1 152 ? 10.823 -10.404 11.347 1.00 87.69 152 LYS A O 1
ATOM 1227 N N . TRP A 1 153 ? 10.009 -10.738 9.280 1.00 87.12 153 TRP A N 1
ATOM 1228 C CA . TRP A 1 153 ? 8.641 -10.362 9.617 1.00 87.12 153 TRP A CA 1
ATOM 1229 C C . TRP A 1 153 ? 7.975 -11.361 10.565 1.00 87.12 153 TRP A C 1
ATOM 1231 O O . TRP A 1 153 ? 7.367 -10.935 11.548 1.00 87.12 153 TRP A O 1
ATOM 1241 N N . VAL A 1 154 ? 8.130 -12.667 10.315 1.00 89.06 154 VAL A N 1
ATOM 1242 C CA . VAL A 1 154 ? 7.561 -13.731 11.161 1.00 89.06 154 VAL A CA 1
ATOM 1243 C C . VAL A 1 154 ? 8.065 -13.607 12.599 1.00 89.06 154 VAL A C 1
ATOM 1245 O O . VAL A 1 154 ? 7.261 -13.586 13.532 1.00 89.06 154 VAL A O 1
ATOM 1248 N N . ASN A 1 155 ? 9.376 -13.433 12.783 1.00 92.31 155 ASN A N 1
ATOM 1249 C CA . ASN A 1 155 ? 9.991 -13.304 14.104 1.00 92.31 155 ASN A CA 1
ATOM 1250 C C . ASN A 1 155 ? 9.470 -12.077 14.862 1.00 92.31 155 ASN A C 1
ATOM 1252 O O . ASN A 1 155 ? 9.058 -12.186 16.017 1.00 92.31 155 ASN A O 1
ATOM 1256 N N . HIS A 1 156 ? 9.410 -10.915 14.204 1.00 91.56 156 HIS A N 1
ATOM 1257 C CA . HIS A 1 156 ? 8.919 -9.693 14.847 1.00 91.56 156 HIS A CA 1
ATOM 1258 C C . HIS A 1 156 ? 7.421 -9.772 15.160 1.00 91.56 156 HIS A C 1
ATOM 1260 O O . HIS A 1 156 ? 6.993 -9.321 16.222 1.00 91.56 156 HIS A O 1
ATOM 1266 N N . ARG A 1 157 ? 6.615 -10.382 14.280 1.00 91.50 157 ARG A N 1
ATOM 1267 C CA . ARG A 1 157 ? 5.185 -10.587 14.535 1.00 91.50 157 ARG A CA 1
ATOM 1268 C C . ARG A 1 157 ? 4.957 -11.521 15.722 1.00 91.50 157 ARG A C 1
ATOM 1270 O O . ARG A 1 157 ? 4.095 -11.242 16.548 1.00 91.50 157 ARG A O 1
ATOM 1277 N N . ARG A 1 158 ? 5.754 -12.586 15.848 1.00 94.31 158 ARG A N 1
ATOM 1278 C CA . ARG A 1 158 ? 5.688 -13.519 16.983 1.00 94.31 158 ARG A CA 1
ATOM 1279 C C . ARG A 1 158 ? 5.981 -12.831 18.317 1.00 94.31 158 ARG A C 1
ATOM 1281 O O . ARG A 1 158 ? 5.301 -13.121 19.292 1.00 94.31 158 ARG A O 1
ATOM 1288 N N . ILE A 1 159 ? 6.952 -11.918 18.348 1.00 94.69 159 ILE A N 1
ATOM 1289 C CA . ILE A 1 159 ? 7.304 -11.150 19.553 1.00 94.69 159 ILE A CA 1
ATOM 1290 C C . ILE A 1 159 ? 6.197 -10.153 19.927 1.00 94.69 159 ILE A C 1
ATOM 1292 O O . ILE A 1 159 ? 5.906 -9.979 21.106 1.00 94.69 159 ILE A O 1
ATOM 1296 N N . LEU A 1 160 ? 5.571 -9.506 18.938 1.00 93.19 160 LEU A N 1
ATOM 1297 C CA . LEU A 1 160 ? 4.562 -8.466 19.172 1.00 93.19 160 LEU A CA 1
ATOM 1298 C C . LEU A 1 160 ? 3.166 -9.013 19.490 1.00 93.19 160 LEU A C 1
ATOM 1300 O O . LEU A 1 160 ? 2.450 -8.406 20.282 1.00 93.19 160 LEU A O 1
ATOM 1304 N N . ASN A 1 161 ? 2.767 -10.143 18.900 1.00 94.06 161 ASN A N 1
ATOM 1305 C CA . ASN A 1 161 ? 1.416 -10.697 19.051 1.00 94.06 161 ASN A CA 1
ATOM 1306 C C . ASN A 1 161 ? 0.932 -10.823 20.518 1.00 94.06 161 ASN A C 1
ATOM 1308 O O . ASN A 1 161 ? -0.207 -10.426 20.769 1.00 94.06 161 ASN A O 1
ATOM 1312 N N . PRO A 1 162 ? 1.745 -11.284 21.496 1.00 95.06 162 PRO A N 1
ATOM 1313 C CA . PRO A 1 162 ? 1.319 -11.401 22.894 1.00 95.06 162 PRO A CA 1
ATOM 1314 C C . PRO A 1 162 ? 0.838 -10.091 23.530 1.00 95.06 162 PRO A C 1
ATOM 1316 O O . PRO A 1 162 ? -0.030 -10.117 24.400 1.00 95.06 162 PRO A O 1
ATOM 1319 N N . ALA A 1 163 ? 1.365 -8.941 23.094 1.00 92.69 163 ALA A N 1
ATOM 1320 C CA . ALA A 1 163 ? 0.950 -7.635 23.606 1.00 92.69 163 ALA A CA 1
ATOM 1321 C C . ALA A 1 163 ? -0.491 -7.273 23.203 1.00 92.69 163 ALA A C 1
ATOM 1323 O O . ALA A 1 163 ? -1.153 -6.513 23.902 1.00 92.69 163 ALA A O 1
ATOM 1324 N N . PHE A 1 164 ? -0.992 -7.856 22.110 1.00 93.81 164 PHE A N 1
ATOM 1325 C CA . PHE A 1 164 ? -2.339 -7.629 21.583 1.00 93.81 164 PHE A CA 1
ATOM 1326 C C . PHE A 1 164 ? -3.317 -8.760 21.935 1.00 93.81 164 PHE A C 1
ATOM 1328 O O . PHE A 1 164 ? -4.388 -8.867 21.340 1.00 93.81 164 PHE A O 1
ATOM 1335 N N . HIS A 1 165 ? -2.975 -9.621 22.898 1.00 95.12 165 HIS A N 1
ATOM 1336 C CA . HIS A 1 165 ? -3.916 -10.606 23.427 1.00 95.12 165 HIS A CA 1
ATOM 1337 C C . HIS A 1 165 ? -5.027 -9.923 24.231 1.00 95.12 165 HIS A C 1
ATOM 1339 O O . HIS A 1 165 ? -4.795 -8.927 24.917 1.00 95.12 165 HIS A O 1
ATOM 1345 N N . LEU A 1 166 ? -6.232 -10.501 24.194 1.00 95.25 166 LEU A N 1
ATOM 1346 C CA . LEU A 1 166 ? -7.430 -9.924 24.813 1.00 95.25 166 LEU A CA 1
ATOM 1347 C C . LEU A 1 166 ? -7.229 -9.564 26.294 1.00 95.25 166 LEU A C 1
ATOM 1349 O O . LEU A 1 166 ? -7.687 -8.518 26.741 1.00 95.25 166 LEU A O 1
ATOM 1353 N N . GLU A 1 167 ? -6.516 -10.396 27.051 1.00 95.38 167 GLU A N 1
ATOM 1354 C CA . GLU A 1 167 ? -6.213 -10.149 28.465 1.00 95.38 167 GLU A CA 1
ATOM 1355 C C . GLU A 1 167 ? -5.376 -8.884 28.671 1.00 95.38 167 GLU A C 1
ATOM 1357 O O . GLU A 1 167 ? -5.666 -8.092 29.563 1.00 95.38 167 GLU A O 1
ATOM 1362 N N . LYS A 1 168 ? -4.370 -8.657 27.818 1.00 94.81 168 LYS A N 1
ATOM 1363 C CA . LYS A 1 168 ? -3.529 -7.455 27.867 1.00 94.81 168 LYS A CA 1
ATOM 1364 C C . LYS A 1 168 ? -4.305 -6.223 27.416 1.00 94.81 168 LYS A C 1
ATOM 1366 O O . LYS A 1 168 ? -4.200 -5.181 28.053 1.00 94.81 168 LYS A O 1
ATOM 1371 N N . LEU A 1 169 ? -5.152 -6.364 26.394 1.00 94.94 169 LEU A N 1
ATOM 1372 C CA . LEU A 1 169 ? -6.031 -5.287 25.935 1.00 94.94 169 LEU A CA 1
ATOM 1373 C C . LEU A 1 169 ? -7.010 -4.841 27.029 1.00 94.94 169 LEU A C 1
ATOM 1375 O O . LEU A 1 169 ? -7.191 -3.643 27.222 1.00 94.94 169 LEU A O 1
ATOM 1379 N N . LYS A 1 170 ? -7.582 -5.774 27.806 1.00 95.56 170 LYS A N 1
ATOM 1380 C CA . LYS A 1 170 ? -8.454 -5.441 28.949 1.00 95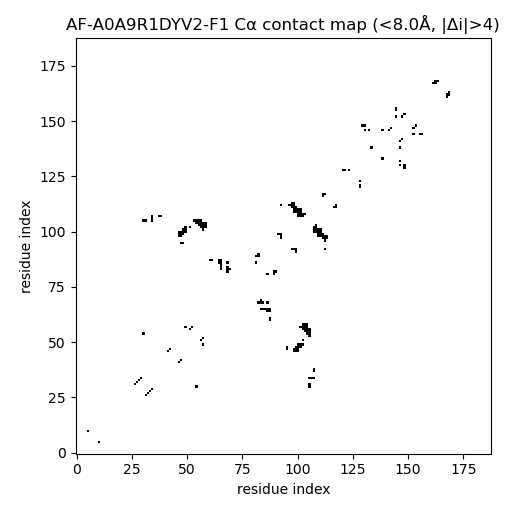.56 170 LYS A CA 1
ATOM 1381 C C . LYS A 1 170 ? -7.750 -4.568 29.988 1.00 95.56 170 LYS A C 1
ATOM 1383 O O . LYS A 1 170 ? -8.371 -3.653 30.517 1.00 95.56 170 LYS A O 1
ATOM 1388 N N . LEU A 1 171 ? -6.460 -4.800 30.240 1.00 95.94 171 LEU A N 1
ATOM 1389 C CA . LEU A 1 171 ? -5.667 -3.973 31.159 1.00 95.94 171 LEU A CA 1
ATOM 1390 C C . LEU A 1 171 ? -5.453 -2.545 30.633 1.00 95.94 171 LEU A C 1
ATOM 1392 O O . LEU A 1 171 ? -5.272 -1.628 31.426 1.00 95.94 171 LEU A O 1
ATOM 1396 N N . MET A 1 172 ? -5.489 -2.346 29.312 1.00 95.50 172 MET A N 1
ATOM 1397 C CA . MET A 1 172 ? -5.349 -1.029 28.678 1.00 95.50 172 MET A CA 1
ATOM 1398 C C . MET A 1 172 ? -6.673 -0.253 28.603 1.00 95.50 172 MET A C 1
ATOM 1400 O O . MET A 1 172 ? -6.654 0.963 28.413 1.00 95.50 172 MET A O 1
ATOM 1404 N N . MET A 1 173 ? -7.820 -0.924 28.770 1.00 95.50 173 MET A N 1
ATOM 1405 C CA . MET A 1 173 ? -9.149 -0.307 28.654 1.00 95.50 173 MET A CA 1
ATOM 1406 C C . MET A 1 173 ? -9.369 0.909 29.565 1.00 95.50 173 MET A C 1
ATOM 1408 O O . MET A 1 173 ? -9.918 1.893 29.067 1.00 95.50 173 MET A O 1
ATOM 1412 N N . PRO A 1 174 ? -8.945 0.912 30.847 1.00 96.69 174 PRO A N 1
ATOM 1413 C CA . PRO A 1 174 ? -9.107 2.089 31.698 1.00 96.69 174 PRO A CA 1
ATOM 1414 C C . PRO A 1 174 ? -8.386 3.316 31.132 1.00 96.69 174 PRO A C 1
ATOM 1416 O O . PRO A 1 174 ? -8.980 4.384 31.047 1.00 96.69 174 PRO A O 1
ATOM 1419 N N . ALA A 1 175 ? -7.145 3.152 30.657 1.00 96.38 175 ALA A N 1
ATOM 1420 C CA . ALA A 1 175 ? -6.371 4.245 30.072 1.00 96.38 175 ALA A CA 1
ATOM 1421 C C . ALA A 1 175 ? -7.020 4.782 28.786 1.00 96.38 175 ALA A C 1
ATOM 1423 O O . ALA A 1 175 ? -7.139 5.992 28.614 1.00 96.38 175 ALA A O 1
ATOM 1424 N N . LEU A 1 176 ? -7.498 3.887 27.913 1.00 95.75 176 LEU A N 1
ATOM 1425 C CA . LEU A 1 176 ? -8.235 4.278 26.708 1.00 95.75 176 LEU A CA 1
ATOM 1426 C C . LEU A 1 176 ? -9.503 5.066 27.058 1.00 95.75 176 LEU A C 1
ATOM 1428 O O . LEU A 1 176 ? -9.761 6.102 26.449 1.00 95.75 176 LEU A O 1
ATOM 1432 N N . SER A 1 177 ? -10.257 4.611 28.063 1.00 96.75 177 SER A N 1
ATOM 1433 C CA . SER A 1 177 ? -11.460 5.298 28.539 1.00 96.75 177 SER A CA 1
ATOM 1434 C C . SER A 1 177 ? -11.146 6.708 29.034 1.00 96.75 177 SER A C 1
ATOM 1436 O O . SER A 1 177 ? -11.825 7.650 28.631 1.00 96.75 177 SER A O 1
ATOM 1438 N N . THR A 1 178 ? -10.107 6.869 29.858 1.00 97.06 178 THR A N 1
ATOM 1439 C CA . THR A 1 178 ? -9.688 8.183 30.363 1.00 97.06 178 THR A CA 1
ATOM 1440 C C . THR A 1 178 ? -9.301 9.119 29.221 1.00 97.06 178 THR A C 1
ATOM 1442 O O . THR A 1 178 ? -9.816 10.231 29.144 1.00 97.06 178 THR A O 1
ATOM 1445 N N . CYS A 1 179 ? -8.474 8.662 28.274 1.00 95.75 179 CYS A N 1
ATOM 1446 C CA . CYS A 1 179 ? -8.088 9.476 27.118 1.00 95.75 179 CYS A CA 1
ATOM 1447 C C . CYS A 1 179 ? -9.297 9.892 26.266 1.00 95.75 179 CYS A C 1
ATOM 1449 O O . CYS A 1 179 ? -9.369 11.031 25.805 1.00 95.75 179 CYS A O 1
ATOM 1451 N N . CYS A 1 180 ? -10.260 8.989 26.055 1.00 95.31 180 CYS A N 1
ATOM 1452 C CA . CYS A 1 180 ? -11.487 9.309 25.332 1.00 95.31 180 CYS A CA 1
ATOM 1453 C C . CYS A 1 180 ? -12.344 10.339 26.079 1.00 95.31 180 CYS A C 1
ATOM 1455 O O . CYS A 1 180 ? -12.843 11.269 25.449 1.00 95.31 180 CYS A O 1
ATOM 1457 N N . GLN A 1 181 ? -12.496 10.205 27.399 1.00 96.25 181 GLN A N 1
ATOM 1458 C CA . GLN A 1 181 ? -13.242 11.163 28.221 1.00 96.25 181 GLN A CA 1
ATOM 1459 C C . GLN A 1 181 ? -12.606 12.554 28.191 1.00 96.25 181 GLN A C 1
ATOM 1461 O O . GLN A 1 181 ? -13.315 13.536 27.993 1.00 96.25 181 GLN A O 1
ATOM 1466 N N . GLU A 1 182 ? -11.280 12.645 28.313 1.00 95.88 182 GLU A N 1
ATOM 1467 C CA . GLU A 1 182 ? -10.559 13.916 28.197 1.00 95.88 182 GLU A CA 1
ATOM 1468 C C . GLU A 1 182 ? -10.737 14.558 26.819 1.00 95.88 182 GLU A C 1
ATOM 1470 O O . GLU A 1 182 ? -10.934 15.768 26.717 1.00 95.88 182 GLU A O 1
ATOM 1475 N N . LEU A 1 183 ? -10.674 13.761 25.748 1.00 95.81 183 LEU A N 1
ATOM 1476 C CA . LEU A 1 183 ? -10.848 14.262 24.388 1.00 95.81 183 LEU A CA 1
ATOM 1477 C C . LEU A 1 183 ? -12.264 14.802 24.169 1.00 95.81 183 LEU A C 1
ATOM 1479 O O . LEU A 1 183 ? -12.413 15.900 23.638 1.00 95.81 183 LEU A O 1
ATOM 1483 N N . VAL A 1 184 ? -13.286 14.063 24.611 1.00 95.19 184 VAL A N 1
ATOM 1484 C CA . VAL A 1 184 ? -14.689 14.497 24.522 1.00 95.19 184 VAL A CA 1
ATOM 1485 C C . VAL A 1 184 ? -14.922 15.746 25.368 1.00 95.19 184 VAL A C 1
ATOM 1487 O O . VAL A 1 184 ? -15.493 16.703 24.861 1.00 95.19 184 VAL A O 1
ATOM 1490 N N . GLY A 1 185 ? -14.414 15.782 26.602 1.00 94.31 185 GLY A N 1
ATOM 1491 C CA . GLY A 1 185 ? -14.559 16.933 27.495 1.00 94.31 185 GLY A CA 1
ATOM 1492 C C . GLY A 1 185 ? -13.875 18.212 27.001 1.00 94.31 185 GLY A C 1
ATOM 1493 O O . GLY A 1 185 ? -14.250 19.293 27.428 1.00 94.31 185 GLY A O 1
ATOM 1494 N N . ARG A 1 186 ? -12.886 18.120 26.099 1.00 93.69 186 ARG A N 1
ATOM 1495 C CA . ARG A 1 186 ? -12.296 19.290 25.416 1.00 93.69 186 ARG A CA 1
ATOM 1496 C C . ARG A 1 186 ? -13.109 19.768 24.214 1.00 93.69 186 ARG A C 1
ATOM 1498 O O . ARG A 1 186 ? -12.889 20.880 23.746 1.00 93.69 186 ARG A O 1
ATOM 1505 N N . TRP A 1 187 ? -13.921 18.889 23.634 1.00 85.94 187 TRP A N 1
ATOM 1506 C CA . TRP A 1 187 ? -14.707 19.165 22.429 1.00 85.94 187 TRP A CA 1
ATOM 1507 C C . TRP A 1 187 ? -16.115 19.675 22.744 1.00 85.94 187 TRP A C 1
ATOM 1509 O O . TRP A 1 187 ? -16.729 20.293 21.875 1.00 85.94 187 TRP A O 1
ATOM 1519 N N . THR A 1 188 ? -16.617 19.395 23.947 1.00 60.97 188 THR A N 1
ATOM 1520 C CA . THR A 1 188 ? -17.849 19.961 24.519 1.00 60.97 188 THR A CA 1
ATOM 1521 C C . THR A 1 188 ? -17.554 21.233 25.289 1.00 60.97 188 THR A C 1
ATOM 1523 O O . THR A 1 188 ? -18.299 22.214 25.093 1.00 60.97 188 THR A O 1
#

pLDDT: mean 80.81, std 10.94, range [41.31, 97.06]

Nearest PDB structures (foldseek):
  3tmz-assembly1_A  TM=6.966E-01  e=1.204E-02  Oryctolagus cuniculus
  5a5i-assembly1_A  TM=6.870E-01  e=7.115E-02  Homo sapiens
  3t3q-assembly2_B  TM=6.408E-01  e=1.788E-01  Homo sapiens
  1po5-assembly1_A  TM=4.975E-01  e=6.243E-01  Oryctolagus cuniculus

Foldseek 3Di:
DDPPPDPVVVVVVVVVVVVVVVVVVVCCCQQPVVLVVVVVVVVVVVAAEDDDDRQAFCVVVQVVQQVVLVVDDDPPPDPPCVCNPRVVVSVRCVVRVAWHWGDNRRHIDIDGPDPVVVCCQVVDPPQPDDQDADPPVVCVVDPDLNRDDDPVNVVRCVVCVVCVDPVNVVVCVVVVVVVVVVVVVVVD

Radius of gyration: 25.47 Å; Cα contacts (8 Å, |Δi|>4): 119; chains: 1; bounding box: 83×40×68 Å

Solvent-accessible surface area (backbone atoms only — not comparable to full-atom values): 11123 Å² total; per-residue (Å²): 135,81,80,80,74,77,55,68,66,58,58,53,51,52,52,52,50,49,51,51,52,52,51,51,50,52,48,47,38,63,63,45,49,50,39,51,52,52,51,51,53,44,42,74,74,70,48,50,58,66,81,90,42,87,70,46,33,44,43,64,60,41,54,52,41,42,51,57,29,66,69,51,79,77,62,90,92,64,84,81,50,55,61,54,62,56,30,57,59,49,52,48,42,70,78,34,81,46,49,27,38,44,34,63,30,55,46,75,38,80,47,72,68,42,66,67,60,44,48,51,62,72,67,54,80,84,64,86,73,72,77,88,81,64,59,76,72,57,49,70,76,54,72,50,76,90,68,43,61,69,69,65,23,53,54,54,48,64,69,50,49,68,67,71,33,70,74,50,47,60,72,45,43,63,61,54,50,51,54,49,50,55,54,50,65,73,74,107

Mean predicted aligned error: 10.59 Å

Secondary structure (DSSP, 8-state):
-------HHHHHHHHHHHHHHHHHHHHHIIIIIHHHHHHHHHHHTT-EEPPP-TTTBTHHHHHHHHHHHHHSPPPTT----TTTSSHHHHHHHHHSSSEEEEEETTEEEEEE--HHHHHHHHH--SS--PPP---HHHHHHS-STTT--HHHHHHHHHHHGGGGSHHHHHHHHHHHHHHHHHHHHHH-